Protein AF-A0A956LZ53-F1 (afdb_monomer_lite)

Secondary structure (DSSP, 8-state):
--------------------------------------------------------PPPTTS--EEEETTEE----BPPPEEEEEEEEETTEEEEEEEEEEEBSS--SSS--EEEEEE-GGG--TTEEEEESSS-TTTEEEEEE-SS--BGGGTEEEEEE--TT-EEEEEEEEE--STT-EEEEEEEEEEEEEEEEETTT--EEE-SS--EEEEEEEEEEEEPPP--

Organism: Eiseniibacteriota bacterium (NCBI:txid2212470)

Radius of gyration: 26.93 Å; chains: 1; bounding box: 75×79×62 Å

pLDDT: mean 77.26, std 22.44, range [32.53, 97.69]

Foldseek 3Di:
DDDDDDDDDDDDDDDDDDDDDDDDDPDDPPPPDDDPPPPPVPPPPPPPDDCPDQPDDFDPVDPKWKDKPNHTDPFAWDAKEWDWDWDDDPNDIDIKIWIWTFTPDDDPDDRFTKIKIADLVLDAAFDKDKDQQPVCHGIKIKGFDPDDADVVQQWGKMWIRHHRKIFIWTWNHDDQPAQDKTWTWGAKIKTWIWIQRPPPRDTHHDPDTMIMMIHRRTTIYTHHHDD

Sequence (227 aa):
MFPSPRIQPTSGVLRSLRPLRSSRAFRSFRAVAGGRIRWQIVGSVLALLSTLSCSKAPDPDQPYYMEMNGRHLEVPLKPGAAFVDRYEDDYAVYRHFGIRFPAGRGMATLEPGIEIRFDPDSIASGDVIDFDGRFGDIVRVSYTPASGHVMSEARILSFTVQEGDTGTVIFDEFDPSPGGHVSGSLVDAVLYGHFEDVDDGEWVDTDEPMRLVLRNFDFDCVMPQYD

Structure (mmCIF, N/CA/C/O backbone):
data_AF-A0A956LZ53-F1
#
_entry.id   AF-A0A956LZ53-F1
#
loop_
_atom_site.group_PDB
_atom_site.id
_atom_site.type_symbol
_atom_site.label_atom_id
_atom_site.label_alt_id
_atom_site.label_comp_id
_atom_site.label_asym_id
_atom_site.label_entity_id
_atom_site.label_seq_id
_atom_site.pdbx_PDB_ins_code
_atom_site.Cartn_x
_atom_site.Cartn_y
_atom_site.Cartn_z
_atom_site.occupancy
_atom_site.B_iso_or_equiv
_atom_site.auth_seq_id
_atom_site.auth_comp_id
_atom_site.auth_asym_id
_atom_site.auth_atom_id
_atom_site.pdbx_PDB_model_num
ATOM 1 N N . MET A 1 1 ? 43.542 -53.765 43.167 1.00 47.97 1 MET A N 1
ATOM 2 C CA . MET A 1 1 ? 45.011 -53.826 43.025 1.00 47.97 1 MET A CA 1
ATOM 3 C C . MET A 1 1 ? 45.393 -52.726 42.046 1.00 47.97 1 MET A C 1
ATOM 5 O O . MET A 1 1 ? 45.098 -52.850 40.868 1.00 47.97 1 MET A O 1
ATOM 9 N N . PHE A 1 2 ? 45.873 -51.594 42.558 1.00 41.09 2 PHE A N 1
ATOM 10 C CA . PHE A 1 2 ? 46.337 -50.456 41.760 1.00 41.09 2 PHE A CA 1
ATOM 11 C C . PHE A 1 2 ? 47.828 -50.620 41.466 1.00 41.09 2 PHE A C 1
ATOM 13 O O . PHE A 1 2 ? 48.556 -51.109 42.333 1.00 41.09 2 PHE A O 1
ATOM 20 N N . PRO A 1 3 ? 48.294 -50.076 40.336 1.00 59.91 3 PRO A N 1
ATOM 21 C CA . PRO A 1 3 ? 49.517 -49.298 40.402 1.00 59.91 3 PRO A CA 1
ATOM 22 C C . PRO A 1 3 ? 49.313 -47.903 39.800 1.00 59.91 3 PRO A C 1
ATOM 24 O O . PRO A 1 3 ? 49.013 -47.742 38.622 1.00 59.91 3 PRO A O 1
ATOM 27 N N . SER A 1 4 ? 49.538 -46.889 40.633 1.00 44.03 4 SER A N 1
ATOM 28 C CA . SER A 1 4 ? 50.171 -45.631 40.208 1.00 44.03 4 SER A CA 1
ATOM 29 C C . SER A 1 4 ? 51.686 -45.888 40.120 1.00 44.03 4 SER A C 1
ATOM 31 O O . SER A 1 4 ? 52.167 -46.711 40.908 1.00 44.03 4 SER A O 1
ATOM 33 N N . PRO A 1 5 ? 52.474 -45.206 39.254 1.00 54.47 5 PRO A N 1
ATOM 34 C CA . PRO A 1 5 ? 53.029 -43.908 39.681 1.00 54.47 5 PRO A CA 1
ATOM 35 C C . PRO A 1 5 ? 53.454 -42.879 38.589 1.00 54.47 5 PRO A C 1
ATOM 37 O O . PRO A 1 5 ? 53.827 -43.225 37.478 1.00 54.47 5 PRO A O 1
ATOM 40 N N . ARG A 1 6 ? 53.484 -41.608 39.047 1.00 44.56 6 ARG A N 1
ATOM 41 C CA . ARG A 1 6 ? 54.472 -40.498 38.866 1.00 44.56 6 ARG A CA 1
ATOM 42 C C . ARG A 1 6 ? 54.885 -40.054 37.447 1.00 44.56 6 ARG A C 1
ATOM 44 O O . ARG A 1 6 ? 55.595 -40.774 36.767 1.00 44.56 6 ARG A O 1
ATOM 51 N N . ILE A 1 7 ? 54.402 -38.905 36.938 1.00 49.34 7 ILE A N 1
ATOM 52 C CA . ILE A 1 7 ? 54.822 -37.476 37.123 1.00 49.34 7 ILE A CA 1
ATOM 53 C C . ILE A 1 7 ? 56.298 -37.198 36.740 1.00 49.34 7 ILE A C 1
ATOM 55 O O . ILE A 1 7 ? 57.162 -37.734 37.426 1.00 49.34 7 ILE A O 1
ATOM 59 N N . GLN A 1 8 ? 56.563 -36.289 35.766 1.00 45.97 8 GLN A N 1
ATOM 60 C CA . GLN A 1 8 ? 57.312 -34.992 35.886 1.00 45.97 8 GLN A CA 1
ATOM 61 C C . GLN A 1 8 ? 57.810 -34.390 34.526 1.00 45.97 8 GLN A C 1
ATOM 63 O O . GLN A 1 8 ? 57.628 -35.050 33.509 1.00 45.97 8 GLN A O 1
ATOM 68 N N . PRO A 1 9 ? 58.258 -33.105 34.433 1.00 52.44 9 PRO A N 1
ATOM 69 C CA . PRO A 1 9 ? 57.492 -32.015 33.795 1.00 52.44 9 PRO A CA 1
ATOM 70 C C . PRO A 1 9 ? 58.286 -31.253 32.698 1.00 52.44 9 PRO A C 1
ATOM 72 O O . PRO A 1 9 ? 59.475 -31.472 32.524 1.00 52.44 9 PRO A O 1
ATOM 75 N N . THR A 1 10 ? 57.672 -30.290 32.003 1.00 46.91 10 THR A N 1
ATOM 76 C CA . THR A 1 10 ? 58.373 -29.144 31.363 1.00 46.91 10 THR A CA 1
ATOM 77 C C . THR A 1 10 ? 57.370 -27.985 31.219 1.00 46.91 10 THR A C 1
ATOM 79 O O . THR A 1 10 ? 56.305 -28.151 30.638 1.00 46.91 10 THR A O 1
ATOM 82 N N . SER A 1 11 ? 57.492 -26.903 32.005 1.00 45.75 11 SER A N 1
ATOM 83 C CA . SER A 1 11 ? 58.090 -25.602 31.617 1.00 45.75 11 SER A CA 1
ATOM 84 C C . SER A 1 11 ? 57.625 -25.133 30.226 1.00 45.75 11 SER A C 1
ATOM 86 O O . SER A 1 11 ? 57.998 -25.744 29.238 1.00 45.75 11 SER A O 1
ATOM 88 N N . GLY A 1 12 ? 56.819 -24.090 30.018 1.00 41.22 12 GLY A N 1
ATOM 89 C CA . GLY A 1 12 ? 56.649 -22.839 30.751 1.00 41.22 12 GLY A CA 1
ATOM 90 C C . GLY A 1 12 ? 57.163 -21.692 29.878 1.00 41.22 12 GLY A C 1
ATOM 91 O O . GLY A 1 12 ? 58.369 -21.567 29.747 1.00 41.22 12 GLY A O 1
ATOM 92 N N . VAL A 1 13 ? 56.281 -20.851 29.319 1.00 48.91 13 VAL A N 1
ATOM 93 C CA . VAL A 1 13 ? 56.611 -19.468 28.916 1.00 48.91 13 VAL A CA 1
ATOM 94 C C . VAL A 1 13 ? 55.377 -18.576 29.090 1.00 48.91 13 VAL A C 1
ATOM 96 O O . VAL A 1 13 ? 54.395 -18.673 28.362 1.00 48.91 13 VAL A O 1
ATOM 99 N N . LEU A 1 14 ? 55.482 -17.683 30.072 1.00 46.66 14 LEU A N 1
ATOM 100 C CA . LEU A 1 14 ? 54.677 -16.483 30.281 1.00 46.66 14 LEU A CA 1
ATOM 101 C C . LEU A 1 14 ? 55.056 -15.400 29.258 1.00 46.66 14 LEU A C 1
ATOM 103 O O . LEU A 1 14 ? 56.229 -15.047 29.159 1.00 46.66 14 LEU A O 1
ATOM 107 N N . ARG A 1 15 ? 54.067 -14.780 28.606 1.00 46.19 15 ARG A N 1
ATOM 108 C CA . ARG A 1 15 ? 54.118 -13.379 28.135 1.00 46.19 15 ARG A CA 1
ATOM 109 C C . ARG A 1 15 ? 52.708 -12.798 28.285 1.00 46.19 15 ARG A C 1
ATOM 111 O O . ARG A 1 15 ? 51.776 -13.278 27.664 1.00 46.19 15 ARG A O 1
ATOM 118 N N . SER A 1 16 ? 52.473 -11.963 29.296 1.00 46.53 16 SER A N 1
ATOM 119 C CA . SER A 1 16 ? 52.737 -10.512 29.327 1.00 46.53 16 SER A CA 1
ATOM 120 C C . SER A 1 16 ? 51.494 -9.715 28.925 1.00 46.53 16 SER A C 1
ATOM 122 O O . SER A 1 16 ? 51.305 -9.361 27.765 1.00 46.53 16 SER A O 1
ATOM 124 N N . LEU A 1 17 ? 50.695 -9.386 29.940 1.00 44.44 17 LEU A N 1
ATOM 125 C CA . LEU A 1 17 ? 49.680 -8.337 29.929 1.00 44.44 17 LEU A CA 1
ATOM 126 C C . LEU A 1 17 ? 50.314 -6.965 29.658 1.00 44.44 17 LEU A C 1
ATOM 128 O O . LEU A 1 17 ? 51.302 -6.607 30.302 1.00 44.44 17 LEU A O 1
ATOM 132 N N . ARG A 1 18 ? 49.667 -6.145 28.824 1.00 40.50 18 ARG A N 1
ATOM 133 C CA . ARG A 1 18 ? 49.612 -4.690 29.030 1.00 40.50 18 ARG A CA 1
ATOM 134 C C . ARG A 1 18 ? 48.226 -4.150 28.664 1.00 40.50 18 ARG A C 1
ATOM 136 O O . ARG A 1 18 ? 47.757 -4.426 27.564 1.00 40.50 18 ARG A O 1
ATOM 143 N N . PRO A 1 19 ? 47.599 -3.359 29.551 1.00 51.19 19 PRO A N 1
ATOM 144 C CA . PRO A 1 19 ? 46.400 -2.598 29.248 1.00 51.19 19 PRO A CA 1
ATOM 145 C C . PRO A 1 19 ? 46.784 -1.220 28.690 1.00 51.19 19 PRO A C 1
ATOM 147 O O . PRO A 1 19 ? 47.735 -0.595 29.163 1.00 51.19 19 PRO A O 1
ATOM 150 N N . LEU A 1 20 ? 46.009 -0.709 27.736 1.00 47.22 20 LEU A N 1
ATOM 151 C CA . LEU A 1 20 ? 46.043 0.701 27.353 1.00 47.22 20 LEU A CA 1
ATOM 152 C C . LEU A 1 20 ? 44.735 1.369 27.780 1.00 47.22 20 LEU A C 1
ATOM 154 O O . LEU A 1 20 ? 43.687 1.226 27.160 1.00 47.22 20 LEU A O 1
ATOM 158 N N . ARG A 1 21 ? 44.845 2.108 28.887 1.00 37.84 21 ARG A N 1
ATOM 159 C CA . ARG A 1 21 ? 44.020 3.278 29.201 1.00 37.84 21 ARG A CA 1
ATOM 160 C C . ARG A 1 21 ? 44.138 4.283 28.048 1.00 37.84 21 ARG A C 1
ATOM 162 O O . ARG A 1 21 ? 45.256 4.569 27.640 1.00 37.84 21 ARG A O 1
ATOM 169 N N . SER A 1 22 ? 43.039 4.920 27.649 1.00 36.56 22 SER A N 1
ATOM 170 C CA . SER A 1 22 ? 42.723 6.299 28.070 1.00 36.56 22 SER A CA 1
ATOM 171 C C . SER A 1 22 ? 41.669 6.940 27.153 1.00 36.56 22 SER A C 1
ATOM 173 O O . SER A 1 22 ? 41.933 7.221 25.990 1.00 36.56 22 SER A O 1
ATOM 175 N N . SER A 1 23 ? 40.496 7.203 27.731 1.00 36.81 23 SER A N 1
ATOM 176 C CA . SER A 1 23 ? 39.804 8.504 27.756 1.00 36.81 23 SER A CA 1
ATOM 177 C C . SER A 1 23 ? 40.017 9.496 26.601 1.00 36.81 23 SER A C 1
ATOM 179 O O . SER A 1 23 ? 41.107 10.055 26.474 1.00 36.81 23 SER A O 1
ATOM 181 N N . ARG A 1 24 ? 38.910 9.819 25.912 1.00 40.00 24 ARG A N 1
ATOM 182 C CA . ARG A 1 24 ? 38.467 11.110 25.314 1.00 40.00 24 ARG A CA 1
ATOM 183 C C . ARG A 1 24 ? 37.452 10.750 24.213 1.00 40.00 24 ARG A C 1
ATOM 185 O O . ARG A 1 24 ? 37.713 9.840 23.451 1.00 40.00 24 ARG A O 1
ATOM 192 N N . ALA A 1 25 ? 36.303 11.376 24.025 1.00 41.44 25 ALA A N 1
ATOM 193 C CA . ALA A 1 25 ? 35.637 12.471 24.696 1.00 41.44 25 ALA A CA 1
ATOM 194 C C . ALA A 1 25 ? 34.143 12.309 24.376 1.00 41.44 25 ALA A C 1
ATOM 196 O O . ALA A 1 25 ? 33.783 12.078 23.223 1.00 41.44 25 ALA A O 1
ATOM 197 N N . PHE A 1 26 ? 33.295 12.444 25.393 1.00 39.12 26 PHE A N 1
ATOM 198 C CA . PHE A 1 26 ? 31.874 12.723 25.225 1.00 39.12 26 PHE A CA 1
ATOM 199 C C . PHE A 1 26 ? 31.770 14.025 24.419 1.00 39.12 26 PHE A C 1
ATOM 201 O O . PHE A 1 26 ? 32.079 15.102 24.935 1.00 39.12 26 PHE A O 1
ATOM 208 N N . ARG A 1 27 ? 31.416 13.935 23.135 1.00 38.53 27 ARG A N 1
ATOM 209 C CA . ARG A 1 27 ? 30.914 15.093 22.403 1.00 38.53 27 ARG A CA 1
ATOM 210 C C . ARG A 1 27 ? 29.421 15.150 22.660 1.00 38.53 27 ARG A C 1
ATOM 212 O O . ARG A 1 27 ? 28.671 14.265 22.269 1.00 38.53 27 ARG A O 1
ATOM 219 N N . SER A 1 28 ? 29.048 16.195 23.377 1.00 34.78 28 SER A N 1
ATOM 220 C CA . SER A 1 28 ? 27.703 16.724 23.467 1.00 34.78 28 SER A CA 1
ATOM 221 C C . SER A 1 28 ? 27.047 16.755 22.086 1.00 34.78 28 SER A C 1
ATOM 223 O O . SER A 1 28 ? 27.484 17.489 21.198 1.00 34.78 28 SER A O 1
ATOM 225 N N . PHE A 1 29 ? 25.968 15.993 21.919 1.00 36.75 29 PHE A N 1
ATOM 226 C CA . PHE A 1 29 ? 24.964 16.331 20.923 1.00 36.75 29 PHE A CA 1
ATOM 227 C C . PHE A 1 29 ? 24.374 17.673 21.348 1.00 36.75 29 PHE A C 1
ATOM 229 O O . PHE A 1 29 ? 23.671 17.786 22.351 1.00 36.75 29 PHE A O 1
ATOM 236 N N . ARG A 1 30 ? 24.748 18.730 20.625 1.00 35.41 30 ARG A N 1
ATOM 237 C CA . ARG A 1 30 ? 23.970 19.960 20.627 1.00 35.41 30 ARG A CA 1
ATOM 238 C C . ARG A 1 30 ? 22.635 19.609 19.985 1.00 35.41 30 ARG A C 1
ATOM 240 O O . ARG A 1 30 ? 22.607 19.283 18.804 1.00 35.41 30 ARG A O 1
ATOM 247 N N . ALA A 1 31 ? 21.567 19.703 20.769 1.00 37.25 31 ALA A N 1
ATOM 248 C CA . ALA A 1 31 ? 20.231 19.921 20.247 1.00 37.25 31 ALA A CA 1
ATOM 249 C C . ALA A 1 31 ? 20.305 21.137 19.313 1.00 37.25 31 ALA A C 1
ATOM 251 O O . ALA A 1 31 ? 20.551 22.263 19.758 1.00 37.25 31 ALA A O 1
ATOM 252 N N . VAL A 1 32 ? 20.206 20.891 18.007 1.00 42.50 32 VAL A N 1
ATOM 253 C CA . VAL A 1 32 ? 19.985 21.958 17.039 1.00 42.50 32 VAL A CA 1
ATOM 254 C C . VAL A 1 32 ? 18.528 22.346 17.207 1.00 42.50 32 VAL A C 1
ATOM 256 O O . VAL A 1 32 ? 17.614 21.577 16.934 1.00 42.50 32 VAL A O 1
ATOM 259 N N . ALA A 1 33 ? 18.350 23.531 17.772 1.00 39.22 33 ALA A N 1
ATOM 260 C CA . ALA A 1 33 ? 17.071 24.169 17.954 1.00 39.22 33 ALA A CA 1
ATOM 261 C C . ALA A 1 33 ? 16.337 24.317 16.613 1.00 39.22 33 ALA A C 1
ATOM 263 O O . ALA A 1 33 ? 16.891 24.862 15.661 1.00 39.22 33 ALA A O 1
ATOM 264 N N . GLY A 1 34 ? 15.070 23.901 16.601 1.00 38.97 34 GLY A N 1
ATOM 265 C CA . GLY A 1 34 ? 13.982 24.607 15.927 1.00 38.97 34 GLY A CA 1
ATOM 266 C C . GLY A 1 34 ? 14.196 24.945 14.455 1.00 38.97 34 GLY A C 1
ATOM 267 O O . GLY A 1 34 ? 14.088 26.111 14.075 1.00 38.97 34 GLY A O 1
ATOM 268 N N . GLY A 1 35 ? 14.428 23.937 13.619 1.00 32.53 35 GLY A N 1
ATOM 269 C CA . GLY A 1 35 ? 14.078 24.045 12.208 1.00 32.53 35 GLY A CA 1
ATOM 270 C C . GLY A 1 35 ? 12.564 23.925 12.090 1.00 32.53 35 GLY A C 1
ATOM 271 O O . GLY A 1 35 ? 12.032 22.828 12.194 1.00 32.53 35 GLY A O 1
ATOM 272 N N . ARG A 1 36 ? 11.850 25.044 11.921 1.00 36.41 36 ARG A N 1
ATOM 273 C CA . ARG A 1 36 ? 10.458 25.006 11.454 1.00 36.41 36 ARG A CA 1
ATOM 274 C C . ARG A 1 36 ? 10.479 24.372 10.067 1.00 36.41 36 ARG A C 1
ATOM 276 O O . ARG A 1 36 ? 10.818 25.062 9.104 1.00 36.41 36 ARG A O 1
ATOM 283 N N . ILE A 1 37 ? 10.161 23.083 9.986 1.00 42.00 37 ILE A N 1
ATOM 284 C CA . ILE A 1 37 ? 9.916 22.385 8.728 1.00 42.00 37 ILE A CA 1
ATOM 285 C C . ILE A 1 37 ? 8.711 23.086 8.107 1.00 42.00 37 ILE A C 1
ATOM 287 O O . ILE A 1 37 ? 7.568 22.947 8.535 1.00 42.00 37 ILE A O 1
ATOM 291 N N . ARG A 1 38 ? 8.991 23.975 7.154 1.00 34.22 38 ARG A N 1
ATOM 292 C CA . ARG A 1 38 ? 7.968 24.508 6.269 1.00 34.22 38 ARG A CA 1
ATOM 293 C C . ARG A 1 38 ? 7.613 23.359 5.343 1.00 34.22 38 ARG A C 1
ATOM 295 O O . ARG A 1 38 ? 8.323 23.143 4.369 1.00 34.22 38 ARG A O 1
ATOM 302 N N . TRP A 1 39 ? 6.523 22.665 5.647 1.00 38.25 39 TRP A N 1
ATOM 303 C CA . TRP A 1 39 ? 5.804 21.856 4.674 1.00 38.25 39 TRP A CA 1
ATOM 304 C C . TRP A 1 39 ? 5.410 22.779 3.519 1.00 38.25 39 TRP A C 1
ATOM 306 O O . TRP A 1 39 ? 4.399 23.484 3.558 1.00 38.25 39 TRP A O 1
ATOM 316 N N . GLN A 1 40 ? 6.272 22.876 2.508 1.00 34.19 40 GLN A N 1
ATOM 317 C CA . GLN A 1 40 ? 5.805 23.289 1.203 1.00 34.19 40 GLN A CA 1
ATOM 318 C C . GLN A 1 40 ? 4.865 22.179 0.771 1.00 34.19 40 GLN A C 1
ATOM 320 O O . GLN A 1 40 ? 5.263 21.024 0.680 1.00 34.19 40 GLN A O 1
ATOM 325 N N . ILE A 1 41 ? 3.601 22.542 0.580 1.00 40.12 41 ILE A N 1
ATOM 326 C CA . ILE A 1 41 ? 2.637 21.736 -0.151 1.00 40.12 41 ILE A CA 1
ATOM 327 C C . ILE A 1 41 ? 3.306 21.460 -1.498 1.00 40.12 41 ILE A C 1
ATOM 329 O O . ILE A 1 41 ? 3.329 22.328 -2.373 1.00 40.12 41 ILE A O 1
ATOM 333 N N . VAL A 1 42 ? 3.946 20.296 -1.619 1.00 40.41 42 VAL A N 1
ATOM 334 C CA . VAL A 1 42 ? 4.416 19.768 -2.891 1.00 40.41 42 VAL A CA 1
ATOM 335 C C . VAL A 1 42 ? 3.130 19.548 -3.657 1.00 40.41 42 VAL A C 1
ATOM 337 O O . VAL A 1 42 ? 2.376 18.620 -3.380 1.00 40.41 42 VAL A O 1
ATOM 340 N N . GLY A 1 43 ? 2.804 20.507 -4.521 1.00 35.50 43 GLY A N 1
ATOM 341 C CA . GLY A 1 43 ? 1.682 20.388 -5.425 1.00 35.50 43 GLY A CA 1
ATOM 342 C C . GLY A 1 43 ? 1.941 19.155 -6.265 1.00 35.50 43 GLY A C 1
ATOM 343 O O . GLY A 1 43 ? 2.750 19.207 -7.188 1.00 35.50 43 GLY A O 1
ATOM 344 N N . SER A 1 44 ? 1.300 18.045 -5.905 1.00 41.72 44 SER A N 1
ATOM 345 C CA . SER A 1 44 ? 1.274 16.846 -6.716 1.00 41.72 44 SER A CA 1
ATOM 346 C C . SER A 1 44 ? 0.774 17.281 -8.085 1.00 41.72 44 SER A C 1
ATOM 348 O O . SER A 1 44 ? -0.377 17.699 -8.241 1.00 41.72 44 SER A O 1
ATOM 350 N N . VAL A 1 45 ? 1.663 17.251 -9.076 1.00 37.00 45 VAL A N 1
ATOM 351 C CA . VAL A 1 45 ? 1.262 17.335 -10.472 1.00 37.00 45 VAL A CA 1
ATOM 352 C C . VAL A 1 45 ? 0.513 16.037 -10.734 1.00 37.00 45 VAL A C 1
ATOM 354 O O . VAL A 1 45 ? 1.095 15.016 -11.081 1.00 37.00 45 VAL A O 1
ATOM 357 N N . LEU A 1 46 ? -0.793 16.072 -10.469 1.00 40.69 46 LEU A N 1
ATOM 358 C CA . LEU A 1 46 ? -1.759 15.072 -10.890 1.00 40.69 46 LEU A CA 1
ATOM 359 C C . LEU A 1 46 ? -1.723 15.051 -12.417 1.00 40.69 46 LEU A C 1
ATOM 361 O O . LEU A 1 46 ? -2.419 15.817 -13.087 1.00 40.69 46 LEU A O 1
ATOM 365 N N . ALA A 1 47 ? -0.859 14.200 -12.965 1.00 45.16 47 ALA A N 1
ATOM 366 C CA . ALA A 1 47 ? -0.904 13.818 -14.359 1.00 45.16 47 ALA A CA 1
ATOM 367 C C . ALA A 1 47 ? -2.259 13.137 -14.596 1.00 45.16 47 ALA A C 1
ATOM 369 O O . ALA A 1 47 ? -2.507 11.998 -14.202 1.00 45.16 47 ALA A O 1
ATOM 370 N N . LEU A 1 48 ? -3.183 13.906 -15.169 1.00 39.94 48 LEU A N 1
ATOM 371 C CA . LEU A 1 48 ? -4.500 13.457 -15.585 1.00 39.94 48 LEU A CA 1
ATOM 372 C C . LEU A 1 48 ? -4.366 12.358 -16.650 1.00 39.94 48 LEU A C 1
ATOM 374 O O . LEU A 1 48 ? -3.910 12.615 -17.758 1.00 39.94 48 LEU A O 1
ATOM 378 N N . LEU A 1 49 ? -4.869 11.175 -16.296 1.00 45.34 49 LEU A N 1
ATOM 379 C CA . LEU A 1 49 ? -5.353 10.102 -17.167 1.00 45.34 49 LEU A CA 1
ATOM 380 C C . LEU A 1 49 ? -4.410 9.578 -18.263 1.00 45.34 49 LEU A C 1
ATOM 382 O O . LEU A 1 49 ? -4.488 9.959 -19.429 1.00 45.34 49 LEU A O 1
ATOM 386 N N . SER A 1 50 ? -3.786 8.453 -17.939 1.00 40.25 50 SER A N 1
ATOM 387 C CA . SER A 1 50 ? -3.910 7.263 -18.780 1.00 40.25 50 SER A CA 1
ATOM 388 C C . SER A 1 50 ? -4.339 6.104 -17.892 1.00 40.25 50 SER A C 1
ATOM 390 O O . SER A 1 50 ? -3.537 5.524 -17.168 1.00 40.25 50 SER A O 1
ATOM 392 N N . THR A 1 51 ? -5.638 5.804 -17.924 1.00 44.41 51 THR A N 1
ATOM 393 C CA . THR A 1 51 ? -6.253 4.594 -17.369 1.00 44.41 51 THR A CA 1
ATOM 394 C C . THR A 1 51 ? -5.754 3.376 -18.148 1.00 44.41 51 THR A C 1
ATOM 396 O O . THR A 1 51 ? -6.493 2.782 -18.933 1.00 44.41 51 THR A O 1
ATOM 399 N N . LEU A 1 52 ? -4.479 3.031 -17.987 1.00 48.16 52 LEU A N 1
ATOM 400 C CA . LEU A 1 52 ? -3.979 1.713 -18.342 1.00 48.16 52 LEU A CA 1
ATOM 401 C C . LEU A 1 52 ? -4.4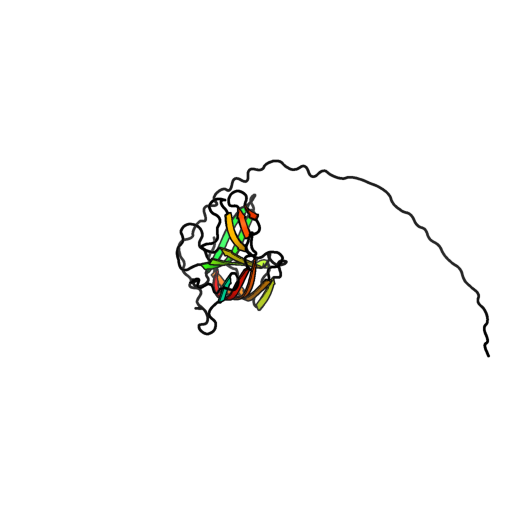45 0.784 -17.225 1.00 48.16 52 LEU A C 1
ATOM 403 O O . LEU A 1 52 ? -3.826 0.666 -16.173 1.00 48.16 52 LEU A O 1
ATOM 407 N N . SER A 1 53 ? -5.656 0.268 -17.446 1.00 45.28 53 SER A N 1
ATOM 408 C CA . SER A 1 53 ? -6.342 -0.708 -16.613 1.00 45.28 53 SER A CA 1
ATOM 409 C C . SER A 1 53 ? -5.387 -1.811 -16.186 1.00 45.28 53 SER A C 1
ATOM 411 O O . SER A 1 53 ? -4.873 -2.541 -17.028 1.00 45.28 53 SER A O 1
ATOM 413 N N . CYS A 1 54 ? -5.236 -1.957 -14.875 1.00 50.97 54 CYS A N 1
ATOM 414 C CA . CYS A 1 54 ? -4.769 -3.185 -14.255 1.00 50.97 54 CYS A CA 1
ATOM 415 C C . CYS A 1 54 ? -5.750 -4.288 -14.713 1.00 50.97 54 CYS A C 1
ATOM 417 O O . CYS A 1 54 ? -6.967 -4.154 -14.530 1.00 50.97 54 CYS A O 1
ATOM 419 N N . SER A 1 55 ? -5.260 -5.251 -15.498 1.00 54.78 55 SER A N 1
ATOM 420 C CA . SER A 1 55 ? -6.105 -6.055 -16.403 1.00 54.78 55 SER A CA 1
ATOM 421 C C . SER A 1 55 ? -6.819 -7.208 -15.698 1.00 54.78 55 SER A C 1
ATOM 423 O O . SER A 1 55 ? -7.814 -7.748 -16.193 1.00 54.78 55 SER A O 1
ATOM 425 N N . LYS A 1 56 ? -6.355 -7.537 -14.494 1.00 45.25 56 LYS A N 1
ATOM 426 C CA . LYS A 1 56 ? -6.904 -8.600 -13.672 1.00 45.25 56 LYS A CA 1
ATOM 427 C C . LYS A 1 56 ? -7.975 -8.036 -12.740 1.00 45.25 56 LYS A C 1
ATOM 429 O O . LYS A 1 56 ? -7.696 -7.322 -11.779 1.00 45.25 56 LYS A O 1
ATOM 434 N N . ALA A 1 57 ? -9.234 -8.348 -13.044 1.00 46.81 57 ALA A N 1
ATOM 435 C CA . ALA A 1 57 ? -10.279 -8.300 -12.030 1.00 46.81 57 ALA A CA 1
ATOM 436 C C . ALA A 1 57 ? -9.895 -9.283 -10.903 1.00 46.81 57 ALA A C 1
ATOM 438 O O . ALA A 1 57 ? -9.343 -10.339 -11.225 1.00 46.81 57 ALA A O 1
ATOM 439 N N . PRO A 1 58 ? -10.155 -8.959 -9.622 1.00 48.88 58 PRO A N 1
ATOM 440 C CA . PRO A 1 58 ? -9.882 -9.878 -8.519 1.00 48.88 58 PRO A CA 1
ATOM 441 C C . PRO A 1 58 ? -10.509 -11.245 -8.810 1.00 48.88 58 PRO A C 1
ATOM 443 O O . PRO A 1 58 ? -11.633 -11.302 -9.322 1.00 48.88 58 PRO A O 1
ATOM 446 N N . ASP A 1 59 ? -9.769 -12.319 -8.526 1.00 50.16 59 ASP A N 1
ATOM 447 C CA . ASP A 1 59 ? -10.242 -13.692 -8.697 1.00 50.16 59 ASP A CA 1
ATOM 448 C C . ASP A 1 59 ? -11.613 -13.848 -8.002 1.00 50.16 59 ASP A C 1
ATOM 450 O O . ASP A 1 59 ? -11.710 -13.655 -6.785 1.00 50.16 59 ASP A O 1
ATOM 454 N N . PRO A 1 60 ? -12.701 -14.152 -8.739 1.00 49.81 60 PRO A N 1
ATOM 455 C CA . PRO A 1 60 ? -14.026 -14.297 -8.143 1.00 49.81 60 PRO A CA 1
ATOM 456 C C . PRO A 1 60 ? -14.100 -15.451 -7.133 1.00 49.81 60 PRO A C 1
ATOM 458 O O . PRO A 1 60 ? -14.993 -15.440 -6.283 1.00 49.81 60 PRO A O 1
ATOM 461 N N . ASP A 1 61 ? -13.177 -16.416 -7.203 1.00 53.91 61 ASP A N 1
ATOM 462 C CA . ASP A 1 61 ? -13.113 -17.561 -6.295 1.00 53.91 61 ASP A CA 1
ATOM 463 C C . ASP A 1 61 ? -12.303 -17.261 -5.017 1.00 53.91 61 ASP A C 1
ATOM 465 O O . ASP A 1 61 ? -12.386 -18.012 -4.040 1.00 53.91 61 ASP A O 1
ATOM 469 N N . GLN A 1 62 ? -11.575 -16.138 -4.977 1.00 63.41 62 GLN A N 1
ATOM 470 C CA . GLN A 1 62 ? -10.875 -15.632 -3.793 1.00 63.41 62 GLN A CA 1
ATOM 471 C C . GLN A 1 62 ? -11.066 -14.115 -3.663 1.00 63.41 62 GLN A C 1
ATOM 473 O O . GLN A 1 62 ? -10.134 -13.351 -3.919 1.00 63.41 62 GLN A O 1
ATOM 478 N N . PRO A 1 63 ? -12.258 -13.645 -3.244 1.00 77.19 63 PRO A N 1
ATOM 479 C CA . PRO A 1 63 ? -12.437 -12.228 -2.973 1.00 77.19 63 PRO A CA 1
ATOM 480 C C . PRO A 1 63 ? -11.397 -11.776 -1.945 1.00 77.19 63 PRO A C 1
ATOM 482 O O . PRO A 1 63 ? -11.143 -12.472 -0.954 1.00 77.19 63 PRO A O 1
ATOM 485 N N . TYR A 1 64 ? -10.808 -10.604 -2.182 1.00 89.44 64 TYR A N 1
ATOM 486 C CA . TYR A 1 64 ? -9.933 -9.969 -1.207 1.00 89.44 64 TYR A CA 1
ATOM 487 C C . TYR A 1 64 ? -10.641 -9.895 0.153 1.00 89.44 64 TYR A C 1
ATOM 489 O O . TYR A 1 64 ? -11.858 -9.694 0.243 1.00 89.44 64 TYR A O 1
ATOM 497 N N . TYR A 1 65 ? -9.885 -10.065 1.232 1.00 92.75 65 TYR A N 1
ATOM 498 C CA . TYR A 1 65 ? -10.429 -10.092 2.584 1.00 92.75 65 TYR A CA 1
ATOM 499 C C . TYR A 1 65 ? -9.840 -8.968 3.420 1.00 92.75 65 TYR A C 1
ATOM 501 O O . TYR A 1 65 ? -8.624 -8.798 3.494 1.00 92.75 65 TYR A O 1
ATOM 509 N N . MET A 1 66 ? -10.727 -8.236 4.090 1.00 95.44 66 MET A N 1
ATOM 510 C CA . MET A 1 66 ? -10.367 -7.229 5.077 1.00 95.44 66 MET A CA 1
ATOM 511 C C . MET A 1 66 ? -11.101 -7.500 6.386 1.00 95.44 66 MET A C 1
ATOM 513 O O . MET A 1 66 ? -12.306 -7.767 6.403 1.00 95.44 66 MET A O 1
ATOM 517 N N . GLU A 1 67 ? -10.387 -7.392 7.497 1.00 95.81 67 GLU A N 1
ATOM 518 C CA . GLU A 1 67 ? -10.945 -7.477 8.844 1.00 95.81 67 GLU A CA 1
ATOM 519 C C . GLU A 1 67 ? -10.285 -6.436 9.734 1.00 95.81 67 GLU A C 1
ATOM 521 O O . GLU A 1 67 ? -9.068 -6.303 9.730 1.00 95.81 67 GLU A O 1
ATOM 526 N N . MET A 1 68 ? -11.076 -5.734 10.539 1.00 95.31 68 MET A N 1
ATOM 527 C CA . MET A 1 68 ? -10.575 -4.825 11.560 1.00 95.31 68 MET A CA 1
ATOM 528 C C . MET A 1 68 ? -11.174 -5.189 12.912 1.00 95.31 68 MET A C 1
ATOM 530 O O . MET A 1 68 ? -12.395 -5.282 13.056 1.00 95.31 68 MET A O 1
ATOM 534 N N . ASN A 1 69 ? -10.315 -5.428 13.903 1.00 95.38 69 ASN A N 1
ATOM 535 C CA . ASN A 1 69 ? -10.690 -5.841 15.260 1.00 95.38 69 ASN A CA 1
ATOM 536 C C . ASN A 1 69 ? -11.658 -7.039 15.288 1.00 95.38 69 ASN A C 1
ATOM 538 O O . ASN A 1 69 ? -12.654 -7.035 16.015 1.00 95.38 69 ASN A O 1
ATOM 542 N N . GLY A 1 70 ? -11.405 -8.056 14.457 1.00 94.56 70 GLY A N 1
ATOM 543 C CA . GLY A 1 70 ? -12.250 -9.252 14.374 1.00 94.56 70 GLY A CA 1
ATOM 544 C C . GLY A 1 70 ? -13.566 -9.056 13.615 1.00 94.56 70 GLY A C 1
ATOM 545 O O . GLY A 1 70 ? -14.399 -9.961 13.602 1.00 94.56 70 GLY A O 1
ATOM 546 N N . ARG A 1 71 ? -13.792 -7.886 13.004 1.00 94.56 71 ARG A N 1
ATOM 547 C CA . ARG A 1 71 ? -14.984 -7.599 12.199 1.00 94.56 71 ARG A CA 1
ATOM 548 C C . ARG A 1 71 ? -14.615 -7.489 10.732 1.00 94.56 71 ARG A C 1
ATOM 550 O O . ARG A 1 71 ? -13.723 -6.724 10.378 1.00 94.56 71 ARG A O 1
ATOM 557 N N . HIS A 1 72 ? -15.337 -8.213 9.886 1.00 93.94 72 HIS A N 1
ATOM 558 C CA . HIS A 1 72 ? -15.180 -8.100 8.442 1.00 93.94 72 HIS A CA 1
ATOM 559 C C . HIS A 1 72 ? -15.474 -6.667 7.977 1.00 93.94 72 HIS A C 1
ATOM 561 O O . HIS A 1 72 ? -16.455 -6.055 8.411 1.00 93.94 72 HIS A O 1
ATOM 567 N N . LEU A 1 73 ? -14.609 -6.138 7.113 1.00 90.94 73 LEU A N 1
ATOM 568 C CA . LEU A 1 73 ? -14.736 -4.809 6.534 1.00 90.94 73 LEU A CA 1
ATOM 569 C C . LEU A 1 73 ? -15.156 -4.906 5.068 1.00 90.94 73 LEU A C 1
ATOM 571 O O . LEU A 1 73 ? -14.364 -5.265 4.201 1.00 90.94 73 LEU A O 1
ATOM 575 N N . GLU A 1 74 ? -16.388 -4.496 4.782 1.00 88.44 74 GLU A N 1
ATOM 576 C CA . GLU A 1 74 ? -16.887 -4.361 3.414 1.00 88.44 74 GLU A CA 1
ATOM 577 C C . GLU A 1 74 ? -16.491 -2.994 2.841 1.00 88.44 74 GLU A C 1
ATOM 579 O O . GLU A 1 74 ? -17.278 -2.043 2.810 1.00 88.44 74 GLU A O 1
ATOM 584 N N . VAL A 1 75 ? -15.238 -2.877 2.403 1.00 86.62 75 VAL A N 1
ATOM 585 C CA . VAL A 1 75 ? -14.760 -1.695 1.680 1.00 86.62 75 VAL A CA 1
ATOM 586 C C . VAL A 1 75 ? -14.723 -2.032 0.190 1.00 86.62 75 VAL A C 1
ATOM 588 O O . VAL A 1 75 ? -13.951 -2.904 -0.214 1.00 86.62 75 VAL A O 1
ATOM 591 N N . PRO A 1 76 ? -15.538 -1.376 -0.656 1.00 86.94 76 PRO A N 1
ATOM 592 C CA . PRO A 1 76 ? -15.437 -1.565 -2.094 1.00 86.94 76 PRO A CA 1
ATOM 593 C C . PRO A 1 76 ? -14.137 -0.912 -2.563 1.00 86.94 76 PRO A C 1
ATOM 595 O O . PRO A 1 76 ? -14.034 0.315 -2.555 1.00 86.94 76 PRO A O 1
ATOM 598 N N . LEU A 1 77 ? -13.147 -1.712 -2.942 1.00 88.75 77 LEU A N 1
ATOM 599 C CA . LEU A 1 77 ? -11.890 -1.228 -3.504 1.00 88.75 77 LEU A CA 1
ATOM 600 C C . LEU A 1 77 ? -11.963 -1.294 -5.031 1.00 88.75 77 LEU A C 1
ATOM 602 O O . LEU A 1 77 ? -12.580 -2.187 -5.611 1.00 88.75 77 LEU A O 1
ATOM 606 N N . LYS A 1 78 ? -11.376 -0.300 -5.691 1.00 89.88 78 LYS A N 1
ATOM 607 C CA . LYS A 1 78 ? -11.144 -0.322 -7.135 1.00 89.88 78 LYS A CA 1
ATOM 608 C C . LYS A 1 78 ? -9.967 -1.260 -7.442 1.00 89.88 78 LYS A C 1
ATOM 610 O O . LYS A 1 78 ? -9.177 -1.541 -6.538 1.00 89.88 78 LYS A O 1
ATOM 615 N N . PRO A 1 79 ? -9.820 -1.708 -8.703 1.00 89.12 79 PRO A N 1
ATOM 616 C CA . PRO A 1 79 ? -8.609 -2.396 -9.133 1.00 89.12 79 PRO A CA 1
ATOM 617 C C . PRO A 1 79 ? -7.353 -1.602 -8.765 1.00 89.12 79 PRO A C 1
ATOM 619 O O . PRO A 1 79 ? -7.392 -0.366 -8.739 1.00 89.12 79 PRO A O 1
ATOM 622 N N . GLY A 1 80 ? -6.264 -2.325 -8.499 1.00 91.56 80 GLY A N 1
ATOM 623 C CA . GLY A 1 80 ? -4.962 -1.727 -8.236 1.00 91.56 80 GLY A CA 1
ATOM 624 C C . GLY A 1 80 ? -4.530 -0.801 -9.373 1.00 91.56 80 GLY A C 1
ATOM 625 O O . GLY A 1 80 ? -4.924 -0.977 -10.524 1.00 91.56 80 GLY A O 1
ATOM 626 N N . ALA A 1 81 ? -3.728 0.205 -9.061 1.00 93.06 81 ALA A N 1
ATOM 627 C CA . ALA A 1 81 ? -3.083 1.062 -10.041 1.00 93.06 81 ALA A CA 1
ATOM 628 C C . ALA A 1 81 ? -1.649 1.328 -9.595 1.00 93.06 81 ALA A C 1
ATOM 630 O O . ALA A 1 81 ? -1.419 1.706 -8.444 1.00 93.06 81 ALA A O 1
ATOM 631 N N . ALA A 1 82 ? -0.697 1.136 -10.505 1.00 95.62 82 ALA A N 1
ATOM 632 C CA . ALA A 1 82 ? 0.682 1.512 -10.252 1.00 95.62 82 ALA A CA 1
ATOM 633 C C . ALA A 1 82 ? 0.819 3.039 -10.221 1.00 95.62 82 ALA A C 1
ATOM 635 O O . ALA A 1 82 ? 0.177 3.753 -10.996 1.00 95.62 82 ALA A O 1
ATOM 636 N N . PHE A 1 83 ? 1.674 3.538 -9.338 1.00 94.06 83 PHE A N 1
ATOM 637 C CA . PHE A 1 83 ? 2.011 4.949 -9.241 1.00 94.06 83 PHE A CA 1
ATOM 638 C C . PHE A 1 83 ? 3.511 5.136 -9.009 1.00 94.06 83 PHE A C 1
ATOM 640 O O . PHE A 1 83 ? 4.204 4.246 -8.509 1.00 94.06 83 PHE A O 1
ATOM 647 N N . VAL A 1 84 ? 3.996 6.316 -9.391 1.00 93.75 84 VAL A N 1
ATOM 648 C CA . VAL A 1 84 ? 5.349 6.784 -9.098 1.00 93.75 84 VAL A CA 1
ATOM 649 C C . VAL A 1 84 ? 5.228 8.195 -8.542 1.00 93.75 84 VAL A C 1
ATOM 651 O O . VAL A 1 84 ? 4.874 9.121 -9.271 1.00 93.75 84 VAL A O 1
ATOM 654 N N . ASP A 1 85 ? 5.513 8.352 -7.254 1.00 90.56 85 ASP A N 1
ATOM 655 C CA . ASP A 1 85 ? 5.527 9.655 -6.596 1.00 90.56 85 ASP A CA 1
ATOM 656 C C . ASP A 1 85 ? 6.947 10.214 -6.605 1.00 90.56 85 ASP A C 1
ATOM 658 O O . ASP A 1 85 ? 7.906 9.533 -6.244 1.00 90.56 85 ASP A O 1
ATOM 662 N N . ARG A 1 86 ? 7.087 11.478 -7.002 1.00 88.44 86 ARG A N 1
ATOM 663 C CA . ARG A 1 86 ? 8.356 12.208 -6.978 1.00 88.44 86 ARG A CA 1
ATOM 664 C C . ARG A 1 86 ? 8.327 13.229 -5.850 1.00 88.44 86 ARG A C 1
ATOM 666 O O . ARG A 1 86 ? 7.416 14.054 -5.803 1.00 88.44 86 ARG A O 1
ATOM 673 N N . TYR A 1 87 ? 9.347 13.225 -4.999 1.00 85.88 87 TYR A N 1
ATOM 674 C CA . TYR A 1 87 ? 9.557 14.287 -4.017 1.00 85.88 87 TYR A CA 1
ATOM 675 C C . TYR A 1 87 ? 11.001 14.782 -4.054 1.00 85.88 87 TYR A C 1
ATOM 677 O O . TYR A 1 87 ? 11.923 14.065 -4.448 1.00 85.88 87 TYR A O 1
ATOM 685 N N . GLU A 1 88 ? 11.173 16.050 -3.699 1.00 87.00 88 GLU A N 1
ATOM 686 C CA . GLU A 1 88 ? 12.466 16.723 -3.693 1.00 87.00 88 GLU A CA 1
ATOM 687 C C . GLU A 1 88 ? 12.808 17.096 -2.254 1.00 87.00 88 GLU A C 1
ATOM 689 O O . GLU A 1 88 ? 12.018 17.764 -1.588 1.00 87.00 88 GLU A O 1
ATOM 694 N N . ASP A 1 89 ? 13.973 16.656 -1.787 1.00 86.50 89 ASP A N 1
ATOM 695 C CA . ASP A 1 89 ? 14.506 16.998 -0.469 1.00 86.50 89 ASP A CA 1
ATOM 696 C C . ASP A 1 89 ? 15.987 17.359 -0.606 1.00 86.50 89 ASP A C 1
ATOM 698 O O . ASP A 1 89 ? 16.760 16.606 -1.199 1.00 86.50 89 ASP A O 1
ATOM 702 N N . ASP A 1 90 ? 16.361 18.550 -0.134 1.00 81.88 90 ASP A N 1
ATOM 703 C CA . ASP A 1 90 ? 17.732 19.077 -0.154 1.00 81.88 90 ASP A CA 1
ATOM 704 C C . ASP A 1 90 ? 18.517 18.791 -1.458 1.00 81.88 90 ASP A C 1
ATOM 706 O O . ASP A 1 90 ? 19.666 18.347 -1.442 1.00 81.88 90 ASP A O 1
ATOM 710 N N . TYR A 1 91 ? 17.906 19.098 -2.613 1.00 83.44 91 TYR A N 1
ATOM 711 C CA . TYR A 1 91 ? 18.456 18.924 -3.974 1.00 83.44 91 TYR A CA 1
ATOM 712 C C . TYR A 1 91 ? 18.551 17.480 -4.497 1.00 83.44 91 TYR A C 1
ATOM 714 O O . TYR A 1 91 ? 19.023 17.277 -5.619 1.00 83.44 91 TYR A O 1
ATOM 722 N N . ALA A 1 92 ? 18.094 16.486 -3.739 1.00 85.06 92 ALA A N 1
ATOM 723 C CA . ALA A 1 92 ? 17.924 15.122 -4.220 1.00 85.06 92 ALA A CA 1
ATOM 724 C C . ALA A 1 92 ? 16.481 14.895 -4.690 1.00 85.06 92 ALA A C 1
ATOM 726 O O . ALA A 1 92 ? 15.523 15.348 -4.065 1.00 85.06 92 ALA A O 1
ATOM 727 N N . VAL A 1 93 ? 16.337 14.196 -5.819 1.00 84.69 93 VAL A N 1
ATOM 728 C CA . VAL A 1 93 ? 15.043 13.744 -6.334 1.00 84.69 93 VAL A CA 1
ATOM 729 C C . VAL A 1 93 ? 14.884 12.286 -5.953 1.00 84.69 93 VAL A C 1
ATOM 731 O O . VAL A 1 93 ? 15.646 11.438 -6.418 1.00 84.69 93 VAL A O 1
ATOM 734 N N . TYR A 1 94 ? 13.874 12.005 -5.147 1.00 85.00 94 TYR A N 1
ATOM 735 C CA . TYR A 1 94 ? 13.514 10.657 -4.752 1.00 85.00 94 TYR A CA 1
ATOM 736 C C . TYR A 1 94 ? 12.236 10.237 -5.470 1.00 85.00 94 TYR A C 1
ATOM 738 O O . TYR A 1 94 ? 11.363 11.061 -5.770 1.00 85.00 94 TYR A O 1
ATOM 746 N N . ARG A 1 95 ? 12.147 8.942 -5.768 1.00 88.69 95 ARG A N 1
ATOM 747 C CA . ARG A 1 95 ? 10.974 8.327 -6.383 1.00 88.69 95 ARG A CA 1
ATOM 748 C C . ARG A 1 95 ? 10.477 7.212 -5.482 1.00 88.69 95 ARG A C 1
ATOM 750 O O . ARG A 1 95 ? 11.259 6.357 -5.083 1.00 88.69 95 ARG A O 1
ATOM 757 N N . HIS A 1 96 ? 9.187 7.223 -5.195 1.00 91.12 96 HIS A N 1
ATOM 758 C CA . HIS A 1 96 ? 8.504 6.117 -4.547 1.00 91.12 96 HIS A CA 1
ATOM 759 C C . HIS A 1 96 ? 7.660 5.390 -5.574 1.00 91.12 96 HIS A C 1
ATOM 761 O O . HIS A 1 96 ? 6.884 6.014 -6.295 1.00 91.12 96 HIS A O 1
ATOM 767 N N . PHE A 1 97 ? 7.809 4.076 -5.612 1.00 94.69 97 PHE A N 1
ATOM 768 C CA . PHE A 1 97 ? 7.059 3.197 -6.487 1.00 94.69 97 PHE A CA 1
ATOM 769 C C . PHE A 1 97 ? 6.016 2.472 -5.646 1.00 94.69 97 PHE A C 1
ATOM 771 O O . PHE A 1 97 ? 6.258 2.161 -4.475 1.00 94.69 97 PHE A O 1
ATOM 778 N N . GLY A 1 98 ? 4.840 2.231 -6.213 1.00 95.62 98 GLY A N 1
ATOM 779 C CA . GLY A 1 98 ? 3.822 1.495 -5.485 1.00 95.62 98 GLY A CA 1
ATOM 780 C C . GLY A 1 98 ? 2.615 1.093 -6.309 1.00 95.62 98 GLY A C 1
ATOM 781 O O . GLY A 1 98 ? 2.398 1.582 -7.416 1.00 95.62 98 GLY A O 1
ATOM 782 N N . ILE A 1 99 ? 1.809 0.210 -5.726 1.00 96.38 99 ILE A N 1
ATOM 783 C CA . ILE A 1 99 ? 0.458 -0.117 -6.173 1.00 96.38 99 ILE A CA 1
ATOM 784 C C . ILE A 1 99 ? -0.529 0.471 -5.167 1.00 96.38 99 ILE A C 1
ATOM 786 O O . ILE A 1 99 ? -0.394 0.266 -3.962 1.00 96.38 99 ILE A O 1
ATOM 790 N N . ARG A 1 100 ? -1.544 1.187 -5.649 1.00 94.62 100 ARG A N 1
ATOM 791 C CA . ARG A 1 100 ? -2.652 1.694 -4.833 1.00 94.62 100 ARG A CA 1
ATOM 792 C C . ARG A 1 100 ? -3.943 0.981 -5.215 1.00 94.62 100 ARG A C 1
ATOM 794 O O . ARG A 1 100 ? -4.254 0.889 -6.396 1.00 94.62 100 ARG A O 1
ATOM 801 N N . PHE A 1 101 ? -4.721 0.557 -4.224 1.00 93.75 101 PHE A N 1
ATOM 802 C CA . PHE A 1 101 ? -6.103 0.093 -4.351 1.00 93.75 101 PHE A CA 1
ATOM 803 C C . PHE A 1 101 ? -7.031 1.155 -3.746 1.00 93.75 101 PHE A C 1
ATOM 805 O O . PHE A 1 101 ? -7.259 1.154 -2.532 1.00 93.75 101 PHE A O 1
ATOM 812 N N . PRO A 1 102 ? -7.553 2.102 -4.545 1.00 89.94 102 PRO A N 1
ATOM 813 C CA . PRO A 1 102 ? -8.381 3.182 -4.022 1.00 89.94 102 PRO A CA 1
ATOM 814 C C . PRO A 1 102 ? -9.748 2.671 -3.563 1.00 89.94 102 PRO A C 1
ATOM 816 O O . PRO A 1 102 ? -10.374 1.848 -4.232 1.00 89.94 102 PRO A O 1
ATOM 819 N N . ALA A 1 103 ? -10.291 3.231 -2.489 1.00 87.62 103 ALA A N 1
ATOM 820 C CA . ALA A 1 103 ? -11.679 3.019 -2.114 1.00 87.62 103 ALA A CA 1
ATOM 821 C C . ALA A 1 103 ? -12.628 3.614 -3.167 1.00 87.62 103 ALA A C 1
ATOM 823 O O . ALA A 1 103 ? -12.438 4.703 -3.710 1.00 87.62 103 ALA A O 1
ATOM 824 N N . GLY A 1 104 ? -13.709 2.892 -3.452 1.00 74.19 104 GLY A N 1
ATOM 825 C CA . GLY A 1 104 ? -14.696 3.232 -4.474 1.00 74.19 104 GLY A CA 1
ATOM 826 C C . GLY A 1 104 ? -15.510 4.494 -4.176 1.00 74.19 104 GLY A C 1
ATOM 827 O O . GLY A 1 104 ? -16.163 5.019 -5.078 1.00 74.19 104 GLY A O 1
ATOM 828 N N . ARG A 1 105 ? -15.479 5.010 -2.941 1.00 68.69 105 ARG A N 1
ATOM 829 C CA . ARG A 1 105 ? -16.186 6.235 -2.552 1.00 68.69 105 ARG A CA 1
ATOM 830 C C . ARG A 1 105 ? -15.202 7.394 -2.473 1.00 68.69 105 ARG A C 1
ATOM 832 O O . ARG A 1 105 ? -14.369 7.432 -1.577 1.00 68.69 105 ARG A O 1
ATOM 839 N N . GLY A 1 106 ? -15.334 8.333 -3.413 1.00 54.22 106 GLY A N 1
ATOM 840 C CA . GLY A 1 106 ? -14.555 9.567 -3.454 1.00 54.22 106 GLY A CA 1
ATOM 841 C C . GLY A 1 106 ? -14.815 10.415 -2.215 1.00 54.22 106 GLY A C 1
ATOM 842 O O . GLY A 1 106 ? -15.780 11.175 -2.171 1.00 54.22 106 GLY A O 1
ATOM 843 N N . MET A 1 107 ? -13.970 10.260 -1.202 1.00 51.41 107 MET A N 1
ATOM 844 C CA . MET A 1 107 ? -13.843 11.242 -0.138 1.00 51.41 107 MET A CA 1
ATOM 845 C C . MET A 1 107 ? -12.846 12.298 -0.605 1.00 51.41 107 MET A C 1
ATOM 847 O O . MET A 1 107 ? -11.772 11.983 -1.110 1.00 51.41 107 MET A O 1
ATOM 851 N N . ALA A 1 108 ? -13.238 13.562 -0.499 1.00 49.75 108 ALA A N 1
ATOM 852 C CA . ALA A 1 108 ? -12.404 14.680 -0.898 1.00 49.75 108 ALA A CA 1
ATOM 853 C C . ALA A 1 108 ? -11.431 15.005 0.240 1.00 49.75 108 ALA A C 1
ATOM 855 O O . ALA A 1 108 ? -11.857 15.662 1.181 1.00 49.75 108 ALA A O 1
ATOM 856 N N . THR A 1 109 ? -10.194 14.494 0.138 1.00 51.97 109 THR A N 1
ATOM 857 C CA . THR A 1 109 ? -8.891 15.115 0.517 1.00 51.97 109 THR A CA 1
ATOM 858 C C . THR A 1 109 ? -7.788 14.070 0.717 1.00 51.97 109 THR A C 1
ATOM 860 O O . THR A 1 109 ? -6.634 14.357 0.425 1.00 51.97 109 THR A O 1
ATOM 863 N N . LEU A 1 110 ? -8.143 12.859 1.148 1.00 58.69 110 LEU A N 1
ATOM 864 C CA . LEU A 1 110 ? -7.269 11.689 1.270 1.00 58.69 110 LEU A CA 1
ATOM 865 C C . LEU A 1 110 ? -8.003 10.546 0.579 1.00 58.69 110 LEU A C 1
ATOM 867 O O . LEU A 1 110 ? -9.101 10.211 1.017 1.00 58.69 110 LEU A O 1
ATOM 871 N N . GLU A 1 111 ? -7.472 10.001 -0.518 1.00 67.25 111 GLU A N 1
ATOM 872 C CA . GLU A 1 111 ? -8.087 8.830 -1.149 1.00 67.25 111 GLU A CA 1
ATOM 873 C C . GLU A 1 111 ? -7.855 7.626 -0.226 1.00 67.25 111 GLU A C 1
ATOM 875 O O . GLU A 1 111 ? -6.734 7.119 -0.175 1.00 67.25 111 GLU A O 1
ATOM 880 N N . PRO A 1 112 ? -8.870 7.177 0.539 1.00 77.19 112 PRO A N 1
ATOM 881 C CA . PRO A 1 112 ? -8.685 6.042 1.424 1.00 77.19 112 PRO A CA 1
ATOM 882 C C . PRO A 1 112 ? -8.471 4.806 0.556 1.00 77.19 112 PRO A C 1
ATOM 884 O O . PRO A 1 112 ? -9.046 4.696 -0.527 1.00 77.19 112 PRO A O 1
ATOM 887 N N . GLY A 1 113 ? -7.660 3.865 1.010 1.00 88.88 113 GLY A N 1
ATOM 888 C CA . GLY A 1 113 ? -7.284 2.722 0.192 1.00 88.88 113 GLY A CA 1
ATOM 889 C C . GLY A 1 113 ? -6.083 1.997 0.758 1.00 88.88 113 GLY A C 1
ATOM 890 O O . GLY A 1 113 ? -5.536 2.407 1.780 1.00 88.88 113 GLY A O 1
ATOM 891 N N . ILE A 1 114 ? -5.715 0.904 0.098 1.00 94.31 114 ILE A N 1
ATOM 892 C CA . ILE A 1 114 ? -4.500 0.155 0.415 1.00 94.31 114 ILE A CA 1
ATOM 893 C C . ILE A 1 114 ? -3.388 0.667 -0.490 1.00 94.31 114 ILE A C 1
ATOM 895 O O . ILE A 1 114 ? -3.595 0.815 -1.695 1.00 94.31 114 ILE A O 1
ATOM 899 N N . GLU A 1 115 ? -2.213 0.907 0.071 1.00 95.44 115 GLU A N 1
ATOM 900 C CA . GLU A 1 115 ? -0.995 1.158 -0.691 1.00 95.44 115 GLU A CA 1
ATOM 901 C C . GLU A 1 115 ? 0.033 0.077 -0.390 1.00 95.44 115 GLU A C 1
ATOM 903 O O . GLU A 1 115 ? 0.228 -0.307 0.760 1.00 95.44 115 GLU A O 1
ATOM 908 N N . ILE A 1 116 ? 0.701 -0.395 -1.435 1.00 96.06 116 ILE A N 1
ATOM 909 C CA . ILE A 1 116 ? 1.875 -1.256 -1.357 1.00 96.06 116 ILE A CA 1
ATOM 910 C C . ILE A 1 116 ? 3.000 -0.465 -2.008 1.00 96.06 116 ILE A C 1
ATOM 912 O O . ILE A 1 116 ? 3.053 -0.361 -3.232 1.00 96.06 116 ILE A O 1
ATOM 916 N N . ARG A 1 117 ? 3.860 0.147 -1.199 1.00 95.38 117 ARG A N 1
ATOM 917 C CA . ARG A 1 117 ? 5.056 0.851 -1.668 1.00 95.38 117 ARG A CA 1
ATOM 918 C C . ARG A 1 117 ? 6.241 -0.086 -1.659 1.00 95.38 117 ARG A C 1
ATOM 920 O O . ARG A 1 117 ? 6.318 -0.955 -0.793 1.00 95.38 117 ARG A O 1
ATOM 927 N N . PHE A 1 118 ? 7.161 0.122 -2.586 1.00 94.56 118 PHE A N 1
ATOM 928 C CA . PHE A 1 118 ? 8.354 -0.695 -2.680 1.00 94.56 118 PHE A CA 1
ATOM 929 C C . PHE A 1 118 ? 9.566 0.055 -3.228 1.00 94.56 118 PHE A C 1
ATOM 931 O O . PHE A 1 118 ? 9.430 1.030 -3.972 1.00 94.56 118 PHE A O 1
ATOM 938 N N . ASP A 1 119 ? 10.748 -0.431 -2.857 1.00 93.50 119 ASP A N 1
ATOM 939 C CA . ASP A 1 119 ? 12.023 -0.030 -3.445 1.00 93.50 119 ASP A CA 1
ATOM 940 C C . ASP A 1 119 ? 12.307 -0.865 -4.708 1.00 93.50 119 ASP A C 1
ATOM 942 O O . ASP A 1 119 ? 12.528 -2.074 -4.601 1.00 93.50 119 ASP A O 1
ATOM 946 N N . PRO A 1 120 ? 12.312 -0.259 -5.909 1.00 93.69 120 PRO A N 1
ATOM 947 C CA . PRO A 1 120 ? 12.506 -0.997 -7.151 1.00 93.69 120 PRO A CA 1
ATOM 948 C C . PRO A 1 120 ? 13.899 -1.612 -7.304 1.00 93.69 120 PRO A C 1
ATOM 950 O O . PRO A 1 120 ? 14.046 -2.553 -8.079 1.00 93.69 120 PRO A O 1
ATOM 953 N N . ASP A 1 121 ? 14.911 -1.119 -6.588 1.00 93.00 121 ASP A N 1
ATOM 954 C CA . ASP A 1 121 ? 16.275 -1.651 -6.683 1.00 93.00 121 ASP A CA 1
ATOM 955 C C . ASP A 1 121 ? 16.480 -2.898 -5.801 1.00 93.00 121 ASP A C 1
ATOM 957 O O . ASP A 1 121 ? 17.494 -3.593 -5.916 1.00 93.00 121 ASP A O 1
ATOM 961 N N . SER A 1 122 ? 15.506 -3.194 -4.936 1.00 93.56 122 SER A N 1
ATOM 962 C CA . SER A 1 122 ? 15.550 -4.275 -3.950 1.00 93.56 122 SER A CA 1
ATOM 963 C C . SER A 1 122 ? 14.616 -5.450 -4.283 1.00 93.56 122 SER A C 1
ATOM 965 O O . SER A 1 122 ? 14.502 -6.367 -3.471 1.00 93.56 122 SER A O 1
ATOM 967 N N . ILE A 1 123 ? 13.955 -5.435 -5.450 1.00 94.38 123 ILE A N 1
ATOM 968 C CA . ILE A 1 123 ? 12.957 -6.436 -5.867 1.00 94.38 123 ILE A CA 1
ATOM 969 C C . ILE A 1 123 ? 13.293 -7.009 -7.247 1.00 94.38 123 ILE A C 1
ATOM 971 O O . ILE A 1 123 ? 13.690 -6.288 -8.163 1.00 94.38 123 ILE A O 1
ATOM 975 N N . ALA A 1 124 ? 13.085 -8.314 -7.410 1.00 95.06 124 ALA A N 1
ATOM 976 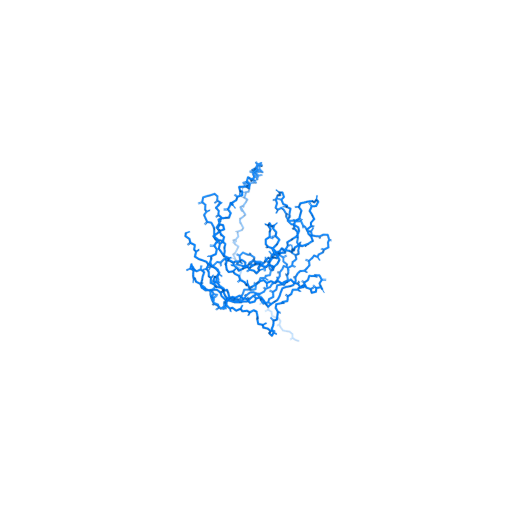C CA . ALA A 1 124 ? 13.156 -9.038 -8.670 1.00 95.06 124 ALA A CA 1
ATOM 977 C C . ALA A 1 124 ? 11.877 -9.853 -8.944 1.00 95.06 124 ALA A C 1
ATOM 979 O O . ALA A 1 124 ? 11.101 -10.181 -8.048 1.00 95.06 124 ALA A O 1
ATOM 980 N N . SER A 1 125 ? 11.665 -10.219 -10.212 1.00 96.62 125 SER A N 1
ATOM 981 C CA . SER A 1 125 ? 10.578 -11.127 -10.596 1.00 96.62 125 SER A CA 1
ATOM 982 C C . SER A 1 125 ? 10.718 -12.489 -9.912 1.00 96.62 125 SER A C 1
ATOM 984 O O . SER A 1 125 ? 11.783 -13.109 -9.946 1.00 96.62 125 SER A O 1
ATOM 986 N N . GLY A 1 126 ? 9.611 -12.988 -9.371 1.00 95.38 126 GLY A N 1
ATOM 987 C CA . GLY A 1 126 ? 9.527 -14.219 -8.592 1.00 95.38 126 GLY A CA 1
ATOM 988 C C . GLY A 1 126 ? 9.846 -14.049 -7.105 1.00 95.38 126 GLY A C 1
ATOM 989 O O . GLY A 1 126 ? 9.822 -15.048 -6.382 1.00 95.38 126 GLY A O 1
ATOM 990 N N . ASP A 1 127 ? 10.147 -12.833 -6.639 1.00 95.62 127 ASP A N 1
ATOM 991 C CA . ASP A 1 127 ? 10.454 -12.600 -5.232 1.00 95.62 127 ASP A CA 1
ATOM 992 C C . ASP A 1 127 ? 9.221 -12.782 -4.343 1.00 95.62 127 ASP A C 1
ATOM 994 O O . ASP A 1 127 ? 8.109 -12.334 -4.641 1.00 95.62 127 ASP A O 1
ATOM 998 N N . VAL A 1 128 ? 9.465 -13.423 -3.200 1.00 95.62 128 VAL A N 1
ATOM 999 C CA . VAL A 1 128 ? 8.530 -13.542 -2.083 1.00 95.62 128 VAL A CA 1
ATOM 1000 C C . VAL A 1 128 ? 9.126 -12.758 -0.926 1.00 95.62 128 VAL A C 1
ATOM 1002 O O . VAL A 1 128 ? 10.185 -13.115 -0.405 1.00 95.62 128 VAL A O 1
ATOM 1005 N N . ILE A 1 129 ? 8.464 -11.669 -0.554 1.00 93.56 129 ILE A N 1
ATOM 1006 C CA . ILE A 1 129 ? 8.936 -10.727 0.454 1.00 93.56 129 ILE A CA 1
ATOM 1007 C C . ILE A 1 129 ? 8.062 -10.875 1.689 1.00 93.56 129 ILE A C 1
ATOM 1009 O O . ILE A 1 129 ? 6.928 -10.395 1.729 1.00 93.56 129 ILE A O 1
ATOM 1013 N N . ASP A 1 130 ? 8.626 -11.524 2.702 1.00 93.00 130 ASP A N 1
ATOM 1014 C CA . ASP A 1 130 ? 8.066 -11.556 4.045 1.00 93.00 130 ASP A CA 1
ATOM 1015 C C . ASP A 1 130 ? 8.564 -10.333 4.820 1.00 93.00 130 ASP A C 1
ATOM 1017 O O . ASP A 1 130 ? 9.771 -10.096 4.928 1.00 93.00 130 ASP A O 1
ATOM 1021 N N . PHE A 1 131 ? 7.645 -9.561 5.392 1.00 89.06 131 PHE A N 1
ATOM 1022 C CA . PHE A 1 131 ? 7.981 -8.504 6.336 1.00 89.06 131 PHE A CA 1
ATOM 1023 C C . PHE A 1 131 ? 7.524 -8.890 7.741 1.00 89.06 131 PHE A C 1
ATOM 1025 O O . PHE A 1 131 ? 6.412 -9.364 7.949 1.00 89.06 131 PHE A O 1
ATOM 1032 N N . ASP A 1 132 ? 8.403 -8.670 8.715 1.00 83.94 132 ASP A N 1
ATOM 1033 C CA . ASP A 1 132 ? 8.187 -8.863 10.155 1.00 83.94 132 ASP A CA 1
ATOM 1034 C C . ASP A 1 132 ? 8.484 -7.564 10.933 1.00 83.94 132 ASP A C 1
ATOM 1036 O O . ASP A 1 132 ? 9.024 -7.565 12.042 1.00 83.94 132 ASP A O 1
ATOM 1040 N N . GLY A 1 133 ? 8.217 -6.424 10.289 1.00 67.44 133 GLY A N 1
ATOM 1041 C CA . GLY A 1 133 ? 8.548 -5.089 10.779 1.00 67.44 133 GLY A CA 1
ATOM 1042 C C . GLY A 1 133 ? 10.003 -4.658 10.560 1.00 67.44 133 GLY A C 1
ATOM 1043 O O . GLY A 1 133 ? 10.301 -3.475 10.692 1.00 67.44 133 GLY A O 1
ATOM 1044 N N . ARG A 1 134 ? 10.915 -5.564 10.168 1.00 63.44 134 ARG A N 1
ATOM 1045 C CA . ARG A 1 134 ? 12.329 -5.225 9.884 1.00 63.44 134 ARG A CA 1
ATOM 1046 C C . ARG A 1 134 ? 12.610 -4.840 8.435 1.00 63.44 134 ARG A C 1
ATOM 1048 O O . ARG A 1 134 ? 13.608 -4.178 8.173 1.00 63.44 134 ARG A O 1
ATOM 1055 N N . PHE A 1 135 ? 11.744 -5.250 7.511 1.00 60.06 135 PHE A N 1
ATOM 1056 C CA . PHE A 1 135 ? 11.880 -5.011 6.068 1.00 60.06 135 PHE A CA 1
ATOM 1057 C C . PHE A 1 135 ? 10.951 -3.907 5.543 1.00 60.06 135 PHE A C 1
ATOM 1059 O O . PHE A 1 135 ? 10.728 -3.818 4.338 1.00 60.06 135 PHE A O 1
ATOM 1066 N N . GLY A 1 136 ? 10.439 -3.041 6.429 1.00 60.50 136 GLY A N 1
ATOM 1067 C CA . GLY A 1 136 ? 9.546 -1.929 6.067 1.00 60.50 136 GLY A CA 1
ATOM 1068 C C . GLY A 1 136 ? 10.151 -0.892 5.107 1.00 60.50 136 GLY A C 1
ATOM 1069 O O . GLY A 1 136 ? 9.432 -0.002 4.647 1.00 60.50 136 GLY A O 1
ATOM 1070 N N . ASP A 1 137 ? 11.450 -1.012 4.814 1.00 74.06 137 ASP A N 1
ATOM 1071 C CA . ASP A 1 137 ? 12.172 -0.210 3.826 1.00 74.06 137 ASP A CA 1
ATOM 1072 C C . ASP A 1 137 ? 12.083 -0.797 2.403 1.00 74.06 137 ASP A C 1
ATOM 1074 O O . ASP A 1 137 ? 12.117 -0.035 1.443 1.00 74.06 137 ASP A O 1
ATOM 1078 N N . ILE A 1 138 ? 11.934 -2.125 2.249 1.00 88.94 138 ILE A N 1
ATOM 1079 C CA . ILE A 1 138 ? 11.825 -2.778 0.927 1.00 88.94 138 ILE A CA 1
ATOM 1080 C C . ILE A 1 138 ? 10.381 -2.752 0.440 1.00 88.94 138 ILE A C 1
ATOM 1082 O O . ILE A 1 138 ? 10.126 -2.363 -0.694 1.00 88.94 138 ILE A O 1
ATOM 1086 N N . VAL A 1 139 ? 9.441 -3.173 1.293 1.00 92.19 139 VAL A N 1
ATOM 1087 C CA . VAL A 1 139 ? 8.001 -3.144 1.018 1.00 92.19 139 VAL A CA 1
ATOM 1088 C C . VAL A 1 139 ? 7.283 -2.549 2.218 1.00 92.19 139 VAL A C 1
ATOM 1090 O O . VAL A 1 139 ? 7.479 -2.971 3.357 1.00 92.19 139 VAL A O 1
ATOM 1093 N N . ARG A 1 140 ? 6.398 -1.590 1.955 1.00 93.88 140 ARG A N 1
ATOM 1094 C CA . ARG A 1 140 ? 5.546 -0.965 2.962 1.00 93.88 140 ARG A CA 1
ATOM 1095 C C . ARG A 1 140 ? 4.094 -1.063 2.538 1.00 93.88 140 ARG A C 1
ATOM 1097 O O . ARG A 1 140 ? 3.695 -0.470 1.539 1.00 93.88 140 ARG A O 1
ATOM 1104 N N . VAL A 1 141 ? 3.304 -1.770 3.337 1.00 95.31 141 VAL A N 1
ATOM 1105 C CA . VAL A 1 141 ? 1.849 -1.811 3.193 1.00 95.31 141 VAL A CA 1
ATOM 1106 C C . VAL A 1 141 ? 1.235 -0.758 4.108 1.00 95.31 141 VAL A C 1
ATOM 1108 O O . VAL A 1 141 ? 1.621 -0.645 5.275 1.00 95.31 141 VAL A O 1
ATOM 1111 N N . SER A 1 142 ? 0.282 0.012 3.597 1.00 95.19 142 SER A N 1
ATOM 1112 C CA . SER A 1 142 ? -0.497 0.937 4.412 1.00 95.19 142 SER A CA 1
ATOM 1113 C C . SER A 1 142 ? -1.972 0.966 4.033 1.00 95.19 142 SER A C 1
ATOM 1115 O O . SER A 1 142 ? -2.368 0.606 2.925 1.00 95.19 142 SER A O 1
ATOM 1117 N N . TYR A 1 143 ? -2.798 1.374 4.990 1.00 94.69 143 TYR A N 1
ATOM 1118 C CA . TYR A 1 143 ? -4.225 1.586 4.838 1.00 94.69 143 TYR A CA 1
ATOM 1119 C C . TYR A 1 143 ? -4.683 2.731 5.739 1.00 94.69 143 TYR A C 1
ATOM 1121 O O . TYR A 1 143 ? -4.514 2.682 6.958 1.00 94.69 143 TYR A O 1
ATOM 1129 N N . THR A 1 144 ? -5.341 3.724 5.148 1.00 91.81 144 THR A N 1
ATOM 1130 C CA . THR A 1 144 ? -5.999 4.803 5.895 1.00 91.81 144 THR A CA 1
ATOM 1131 C C . THR A 1 144 ? -7.513 4.609 5.796 1.00 91.81 144 THR A C 1
ATOM 1133 O O . THR A 1 144 ? -8.075 4.762 4.703 1.00 91.81 144 THR A O 1
ATOM 1136 N N . PRO A 1 145 ? -8.205 4.236 6.891 1.00 89.81 145 PRO A N 1
ATOM 1137 C CA . PRO A 1 145 ? -9.652 4.068 6.873 1.00 89.81 145 PRO A CA 1
ATOM 1138 C C . PRO A 1 145 ? -10.359 5.402 6.634 1.00 89.81 145 PRO A C 1
ATOM 1140 O O . PRO A 1 145 ? -9.823 6.464 6.905 1.00 89.81 145 PRO A O 1
ATOM 1143 N N . ALA A 1 146 ? -11.614 5.349 6.190 1.00 85.44 146 ALA A N 1
ATOM 1144 C CA . ALA A 1 146 ? -12.459 6.540 6.053 1.00 85.44 146 ALA A CA 1
ATOM 1145 C C . ALA A 1 146 ? -13.011 7.070 7.396 1.00 85.44 146 ALA A C 1
ATOM 1147 O O . ALA A 1 146 ? -13.657 8.116 7.443 1.00 85.44 146 ALA A O 1
ATOM 1148 N N . SER A 1 147 ? -12.851 6.309 8.478 1.00 85.88 147 SER A N 1
ATOM 1149 C CA . SER A 1 147 ? -13.431 6.585 9.793 1.00 85.88 147 SER A CA 1
ATOM 1150 C C . SER A 1 147 ? -12.503 6.107 10.904 1.00 85.88 147 SER A C 1
ATOM 1152 O O . SER A 1 147 ? -11.644 5.266 10.664 1.00 85.88 147 SER A O 1
ATOM 1154 N N . GLY A 1 148 ? -12.737 6.574 12.130 1.00 89.31 148 GLY A N 1
ATOM 1155 C CA . GLY A 1 148 ? -11.913 6.231 13.296 1.00 89.31 148 GLY A CA 1
ATOM 1156 C C . GLY A 1 148 ? -10.854 7.282 13.627 1.00 89.31 148 GLY A C 1
ATOM 1157 O O . GLY A 1 148 ? -10.167 7.147 14.627 1.00 89.31 148 GLY A O 1
ATOM 1158 N N . HIS A 1 149 ? -10.752 8.346 12.830 1.00 92.06 149 HIS A N 1
ATOM 1159 C CA . HIS A 1 149 ? -9.908 9.500 13.129 1.00 92.06 149 HIS A CA 1
ATOM 1160 C C . HIS A 1 149 ? -10.462 10.340 14.294 1.00 92.06 149 HIS A C 1
ATOM 1162 O O . HIS A 1 149 ? -11.680 10.438 14.475 1.00 92.06 149 HIS A O 1
ATOM 1168 N N . VAL A 1 150 ? -9.578 11.026 15.021 1.00 92.31 150 VAL A N 1
ATOM 1169 C CA . VAL A 1 150 ? -9.924 11.930 16.129 1.00 92.31 150 VAL A CA 1
ATOM 1170 C C . VAL A 1 150 ? -9.706 13.371 15.670 1.00 92.31 150 VAL A C 1
ATOM 1172 O O . VAL A 1 150 ? -8.700 14.017 15.950 1.00 92.31 150 VAL A O 1
ATOM 1175 N N . MET A 1 151 ? -10.682 13.886 14.923 1.00 90.44 151 MET A N 1
ATOM 1176 C CA . MET A 1 151 ? -10.595 15.201 14.271 1.00 90.44 151 MET A CA 1
ATOM 1177 C C . MET A 1 151 ? -10.522 16.373 15.261 1.00 90.44 151 MET A C 1
ATOM 1179 O O . MET A 1 151 ? -9.970 17.416 14.929 1.00 90.44 151 MET A O 1
ATOM 1183 N N . SER A 1 152 ? -11.049 16.215 16.481 1.00 92.25 152 SER A N 1
ATOM 1184 C CA . SER A 1 152 ? -10.936 17.221 17.550 1.00 92.25 152 SER A CA 1
ATOM 1185 C C . SER A 1 152 ? -9.500 17.454 18.017 1.00 92.25 152 SER A C 1
ATOM 1187 O O . SER A 1 152 ? -9.218 18.503 18.585 1.00 92.25 152 SER A O 1
ATOM 1189 N N . GLU A 1 153 ? -8.622 16.481 17.782 1.00 91.50 153 GLU A N 1
ATOM 1190 C CA . GLU A 1 153 ? -7.204 16.502 18.145 1.00 91.50 153 GLU A CA 1
ATOM 1191 C C . GLU A 1 153 ? -6.311 16.495 16.900 1.00 91.50 153 GLU A C 1
ATOM 1193 O O . GLU A 1 153 ? -5.127 16.236 17.017 1.00 91.50 153 GLU A O 1
ATOM 1198 N N . ALA A 1 154 ? -6.881 16.736 15.711 1.00 91.31 154 ALA A N 1
ATOM 1199 C CA . ALA A 1 154 ? -6.165 16.677 14.438 1.00 91.31 154 ALA A CA 1
ATOM 1200 C C . ALA A 1 154 ? -5.383 15.360 14.229 1.00 91.31 154 ALA A C 1
ATOM 1202 O O . ALA A 1 154 ? -4.294 15.363 13.672 1.00 91.31 154 ALA A O 1
ATOM 1203 N N . ARG A 1 155 ? -5.950 14.220 14.648 1.00 92.62 155 ARG A N 1
ATOM 1204 C CA . ARG A 1 155 ? -5.305 12.901 14.549 1.00 92.62 155 ARG A CA 1
ATOM 1205 C C . ARG A 1 155 ? -5.964 11.999 13.521 1.00 92.62 155 ARG A C 1
ATOM 1207 O O . ARG A 1 155 ? -7.174 11.755 13.580 1.00 92.62 155 ARG A O 1
ATOM 1214 N N . ILE A 1 156 ? -5.163 11.441 12.621 1.00 92.25 156 ILE A N 1
ATOM 1215 C CA . ILE A 1 156 ? -5.604 10.546 11.550 1.00 92.25 156 ILE A CA 1
ATOM 1216 C C . ILE A 1 156 ? -5.220 9.112 11.908 1.00 92.25 156 ILE A C 1
ATOM 1218 O O . ILE A 1 156 ? -4.049 8.774 11.978 1.00 92.25 156 ILE A O 1
ATOM 1222 N N . LEU A 1 157 ? -6.216 8.246 12.117 1.00 93.94 157 LEU A N 1
ATOM 1223 C CA . LEU A 1 157 ? -5.981 6.802 12.193 1.00 93.94 157 LEU A CA 1
ATOM 1224 C C . LEU A 1 157 ? -5.357 6.286 10.886 1.00 93.94 157 LEU A C 1
ATOM 1226 O O . LEU A 1 157 ? -5.936 6.496 9.819 1.00 93.94 157 LEU A O 1
ATOM 1230 N N . SER A 1 158 ? -4.238 5.578 10.998 1.00 94.56 158 SER A N 1
ATOM 1231 C CA . SER A 1 158 ? -3.499 4.952 9.904 1.00 94.56 158 SER A CA 1
ATOM 1232 C C . SER A 1 158 ? -3.016 3.563 10.322 1.00 94.56 158 SER A C 1
ATOM 1234 O O . SER A 1 158 ? -2.716 3.312 11.488 1.00 94.56 158 SER A O 1
ATOM 1236 N N . PHE A 1 159 ? -2.949 2.646 9.364 1.00 95.69 159 PHE A N 1
ATOM 1237 C CA . PHE A 1 159 ? -2.298 1.349 9.502 1.00 95.69 159 PHE A CA 1
ATOM 1238 C C . PHE A 1 159 ? -1.127 1.352 8.535 1.00 95.69 159 PHE A C 1
ATOM 1240 O O . PHE A 1 159 ? -1.337 1.474 7.336 1.00 95.69 159 PHE A O 1
ATOM 1247 N N . THR A 1 160 ? 0.098 1.251 9.028 1.00 93.69 160 THR A N 1
ATOM 1248 C CA . THR A 1 160 ? 1.306 1.230 8.196 1.00 93.69 160 THR A CA 1
ATOM 1249 C C . THR A 1 160 ? 2.296 0.286 8.845 1.00 93.69 160 THR A C 1
ATOM 1251 O O . THR A 1 160 ? 2.440 0.352 10.063 1.00 93.69 160 THR A O 1
ATOM 1254 N N . VAL A 1 161 ? 2.959 -0.548 8.034 1.00 93.44 161 VAL A N 1
ATOM 1255 C CA . VAL A 1 161 ? 3.951 -1.533 8.499 1.00 93.44 161 VAL A CA 1
ATOM 1256 C C . VAL A 1 161 ? 4.948 -0.918 9.489 1.00 93.44 161 VAL A C 1
ATOM 1258 O O . VAL A 1 161 ? 5.640 0.050 9.166 1.00 93.44 161 VAL A O 1
ATOM 1261 N N . GLN A 1 162 ? 5.037 -1.537 10.664 1.00 90.62 162 GLN A N 1
ATOM 1262 C CA . GLN A 1 162 ? 5.908 -1.211 11.793 1.00 90.62 162 GLN A CA 1
ATOM 1263 C C . GLN A 1 162 ? 6.523 -2.457 12.430 1.00 90.62 162 GLN A C 1
ATOM 1265 O O . GLN A 1 162 ? 6.208 -3.592 12.074 1.00 90.62 162 GLN A O 1
ATOM 1270 N N . GLU A 1 163 ? 7.393 -2.245 13.421 1.00 88.81 163 GLU A N 1
ATOM 1271 C CA . GLU A 1 163 ? 7.854 -3.317 14.299 1.00 88.81 163 GLU A CA 1
ATOM 1272 C C . GLU A 1 163 ? 6.660 -4.054 14.934 1.00 88.81 163 GLU A C 1
ATOM 1274 O O . GLU A 1 163 ? 5.811 -3.450 15.586 1.00 88.81 163 GLU A O 1
ATOM 1279 N N . GLY A 1 164 ? 6.605 -5.375 14.744 1.00 89.25 164 GLY A N 1
ATOM 1280 C CA . GLY A 1 164 ? 5.515 -6.227 15.232 1.00 89.25 164 GLY A CA 1
ATOM 1281 C C . GLY A 1 164 ? 4.407 -6.507 14.210 1.00 89.25 164 GLY A C 1
ATOM 1282 O O . GLY A 1 164 ? 3.628 -7.440 14.426 1.00 89.25 164 GLY A O 1
ATOM 1283 N N . ASP A 1 165 ? 4.370 -5.777 13.093 1.00 94.12 165 ASP A N 1
ATOM 1284 C CA . ASP A 1 165 ? 3.516 -6.107 11.952 1.00 94.12 165 ASP A CA 1
ATOM 1285 C C . ASP A 1 165 ? 4.104 -7.261 11.142 1.00 94.12 165 ASP A C 1
ATOM 1287 O O . ASP A 1 165 ? 5.312 -7.507 11.144 1.00 94.12 165 ASP A O 1
ATOM 1291 N N . THR A 1 166 ? 3.238 -7.980 10.430 1.00 95.44 166 THR A N 1
ATOM 1292 C CA . THR A 1 166 ? 3.651 -9.131 9.615 1.00 95.44 166 THR A CA 1
ATOM 1293 C C . THR A 1 166 ? 2.901 -9.183 8.299 1.00 95.44 166 THR A C 1
ATOM 1295 O O . THR A 1 166 ? 1.765 -8.717 8.228 1.00 95.44 166 THR A O 1
ATOM 1298 N N . GLY A 1 167 ? 3.502 -9.779 7.277 1.00 95.75 167 GLY A N 1
ATOM 1299 C CA . GLY A 1 167 ? 2.810 -10.105 6.037 1.00 95.75 167 GLY A CA 1
ATOM 1300 C C . GLY A 1 167 ? 3.744 -10.579 4.937 1.00 95.75 167 GLY A C 1
ATOM 1301 O O . GLY A 1 167 ? 4.967 -10.550 5.088 1.00 95.75 167 GLY A O 1
ATOM 1302 N N . THR A 1 168 ? 3.139 -10.981 3.825 1.00 95.88 168 THR A N 1
ATOM 1303 C CA . THR A 1 168 ? 3.834 -11.531 2.662 1.00 95.88 168 THR A CA 1
ATOM 1304 C C . THR A 1 168 ? 3.314 -10.896 1.375 1.00 95.88 168 THR A C 1
ATOM 1306 O O . THR A 1 168 ? 2.111 -10.904 1.093 1.00 95.88 168 THR A O 1
ATOM 1309 N N . VAL A 1 169 ? 4.234 -10.395 0.550 1.00 96.31 169 VAL A N 1
ATOM 1310 C CA . VAL A 1 169 ? 3.958 -9.931 -0.818 1.00 96.31 169 VAL A CA 1
ATOM 1311 C C . VAL A 1 169 ? 4.752 -10.773 -1.806 1.00 96.31 169 VAL A C 1
ATOM 1313 O O . VAL A 1 169 ? 5.925 -11.059 -1.586 1.00 96.31 169 VAL A O 1
ATOM 1316 N N . ILE A 1 170 ? 4.111 -11.161 -2.901 1.00 96.19 170 ILE A N 1
ATOM 1317 C CA . ILE A 1 170 ? 4.732 -11.877 -4.015 1.00 96.19 170 ILE A CA 1
ATOM 1318 C C . ILE A 1 170 ? 4.740 -10.950 -5.224 1.00 96.19 170 ILE A C 1
ATOM 1320 O O . ILE A 1 170 ? 3.711 -10.346 -5.532 1.00 96.19 170 ILE A O 1
ATOM 1324 N N . PHE A 1 171 ? 5.878 -10.862 -5.907 1.00 97.06 171 PHE A N 1
ATOM 1325 C CA . PHE A 1 171 ? 6.024 -10.181 -7.191 1.00 97.06 171 PHE A CA 1
ATOM 1326 C C . PHE A 1 171 ? 6.271 -11.226 -8.278 1.00 97.06 171 PHE A C 1
ATOM 1328 O O . PHE A 1 171 ? 7.387 -11.708 -8.435 1.00 97.06 171 PHE A O 1
ATOM 1335 N N . ASP A 1 172 ? 5.238 -11.593 -9.034 1.00 96.81 172 ASP A N 1
ATOM 1336 C CA . ASP A 1 172 ? 5.345 -12.584 -10.113 1.00 96.81 172 ASP A CA 1
ATOM 1337 C C . ASP A 1 172 ? 6.168 -12.044 -11.295 1.00 96.81 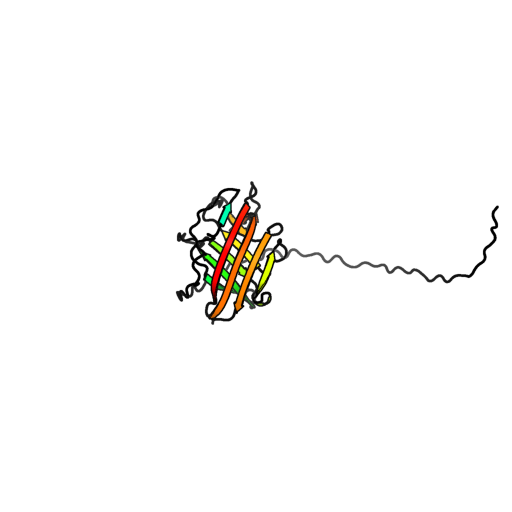172 ASP A C 1
ATOM 1339 O O . ASP A 1 172 ? 7.044 -12.727 -11.829 1.00 96.81 172 ASP A O 1
ATOM 1343 N N . GLU A 1 173 ? 5.909 -10.792 -11.677 1.00 97.69 173 GLU A N 1
ATOM 1344 C CA . GLU A 1 173 ? 6.640 -10.056 -12.710 1.00 97.69 173 GLU A CA 1
ATOM 1345 C C . GLU A 1 173 ? 6.970 -8.661 -12.187 1.00 97.69 173 GLU A C 1
ATOM 1347 O O . GLU A 1 173 ? 6.129 -8.010 -11.562 1.00 97.69 173 GLU A O 1
ATOM 1352 N N . PHE A 1 174 ? 8.199 -8.209 -12.436 1.00 97.12 174 PHE A N 1
ATOM 1353 C CA . PHE A 1 174 ? 8.684 -6.928 -11.956 1.00 97.12 174 PHE A CA 1
ATOM 1354 C C . PHE A 1 174 ? 9.575 -6.223 -12.987 1.00 97.12 174 PHE A C 1
ATOM 1356 O O . PHE A 1 174 ? 10.758 -6.531 -13.136 1.00 97.12 174 PHE A O 1
ATOM 1363 N N . ASP A 1 175 ? 9.002 -5.242 -13.678 1.00 97.06 175 ASP A N 1
ATOM 1364 C CA . ASP A 1 175 ? 9.715 -4.236 -14.460 1.00 97.06 175 ASP A CA 1
ATOM 1365 C C . ASP A 1 175 ? 9.273 -2.832 -13.999 1.00 97.06 175 ASP A C 1
ATOM 1367 O O . ASP A 1 175 ? 8.210 -2.350 -14.405 1.00 97.06 175 ASP A O 1
ATOM 1371 N N . PRO A 1 176 ? 10.070 -2.157 -13.145 1.00 94.00 176 PRO A N 1
ATOM 1372 C CA . PRO A 1 176 ? 9.733 -0.843 -12.599 1.00 94.00 176 PRO A CA 1
ATOM 1373 C C . PRO A 1 176 ? 9.984 0.306 -13.594 1.00 94.00 176 PRO A C 1
ATOM 1375 O O . PRO A 1 176 ? 9.783 1.472 -13.247 1.00 94.00 176 PRO A O 1
ATOM 1378 N N . SER A 1 177 ? 10.448 0.011 -14.814 1.00 94.56 177 SER A N 1
ATOM 1379 C CA . SER A 1 177 ? 10.744 1.016 -15.841 1.00 94.56 177 SER A CA 1
ATOM 1380 C C . SER A 1 177 ? 9.472 1.757 -16.298 1.00 94.56 177 SER A C 1
ATOM 1382 O O . SER A 1 177 ? 8.370 1.221 -16.176 1.00 94.56 177 SER A O 1
ATOM 1384 N N . PRO A 1 178 ? 9.571 2.965 -16.892 1.00 93.81 178 PRO A N 1
ATOM 1385 C CA . PRO A 1 178 ? 8.413 3.653 -17.469 1.00 93.81 178 PRO A CA 1
ATOM 1386 C C . PRO A 1 178 ? 7.682 2.789 -18.510 1.00 93.81 178 PRO A C 1
ATOM 1388 O O . PRO A 1 178 ? 8.243 2.447 -19.552 1.00 93.81 178 PRO A O 1
ATOM 1391 N N . GLY A 1 179 ? 6.412 2.458 -18.256 1.00 93.88 179 GLY A N 1
ATOM 1392 C CA . GLY A 1 179 ? 5.625 1.547 -19.100 1.00 93.88 179 GLY A CA 1
ATOM 1393 C C . GLY A 1 179 ? 5.939 0.059 -18.925 1.00 93.88 179 GLY A C 1
ATOM 1394 O O . GLY A 1 179 ? 5.371 -0.750 -19.658 1.00 93.88 179 GLY A O 1
ATOM 1395 N N . GLY A 1 180 ? 6.819 -0.286 -17.984 1.00 96.12 180 GLY A N 1
ATOM 1396 C CA . GLY A 1 180 ? 7.077 -1.651 -17.545 1.00 96.12 180 GLY A CA 1
ATOM 1397 C C . GLY A 1 180 ? 5.866 -2.274 -16.853 1.00 96.12 180 GLY A C 1
ATOM 1398 O O . GLY A 1 180 ? 4.847 -1.616 -16.614 1.00 96.12 180 GLY A O 1
ATOM 1399 N N . HIS A 1 181 ? 5.962 -3.565 -16.563 1.00 97.12 181 HIS A N 1
ATOM 1400 C CA . HIS A 1 181 ? 4.871 -4.365 -16.025 1.00 97.12 181 HIS A CA 1
ATOM 1401 C C . HIS A 1 181 ? 5.191 -4.878 -14.621 1.00 97.12 181 HIS A C 1
ATOM 1403 O O . HIS A 1 181 ? 6.282 -5.388 -14.378 1.00 97.12 181 HIS A O 1
ATOM 1409 N N . VAL A 1 182 ? 4.236 -4.750 -13.698 1.00 97.06 182 VAL A N 1
ATOM 1410 C CA . VAL A 1 182 ? 4.359 -5.254 -12.328 1.00 97.06 182 VAL A CA 1
ATOM 1411 C C . VAL A 1 182 ? 3.097 -6.025 -11.957 1.00 97.06 182 VAL A C 1
ATOM 1413 O O . VAL A 1 182 ? 2.006 -5.452 -11.892 1.00 97.06 182 VAL A O 1
ATOM 1416 N N . SER A 1 183 ? 3.248 -7.314 -11.664 1.00 97.69 183 SER A N 1
ATOM 1417 C CA . SER A 1 183 ? 2.151 -8.191 -11.249 1.00 97.69 183 SER A CA 1
ATOM 1418 C C . SER A 1 183 ? 2.531 -9.042 -10.046 1.00 97.69 183 SER A C 1
ATOM 1420 O O . SER A 1 183 ? 3.700 -9.379 -9.861 1.00 97.69 183 SER A O 1
ATOM 1422 N N . GL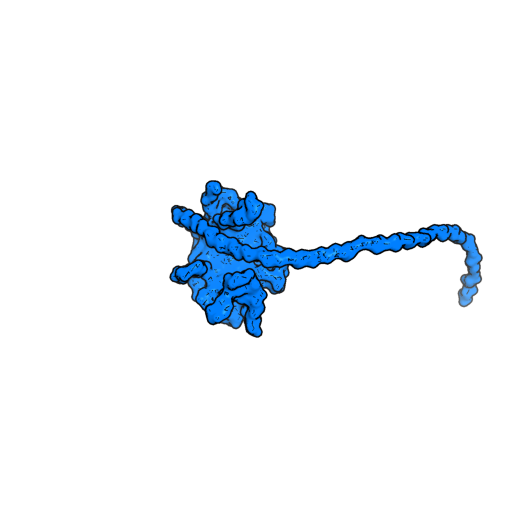Y A 1 184 ? 1.544 -9.426 -9.247 1.00 96.88 184 GLY A N 1
ATOM 1423 C CA . GLY A 1 184 ? 1.753 -10.206 -8.038 1.00 96.88 184 GLY A CA 1
ATOM 1424 C C . GLY A 1 184 ? 0.551 -10.175 -7.103 1.00 96.88 184 GLY A C 1
ATOM 1425 O O . GLY A 1 184 ? -0.582 -9.923 -7.521 1.00 96.88 184 GLY A O 1
ATOM 1426 N N . SER A 1 185 ? 0.803 -10.421 -5.820 1.00 96.50 185 SER A N 1
ATOM 1427 C CA . SER A 1 185 ? -0.242 -10.442 -4.797 1.00 96.50 185 SER A CA 1
ATOM 1428 C C . SER A 1 185 ? 0.293 -10.056 -3.424 1.00 96.50 185 SER A C 1
ATOM 1430 O O . SER A 1 185 ? 1.331 -10.563 -2.994 1.00 96.50 185 SER A O 1
ATOM 1432 N N . LEU A 1 186 ? -0.456 -9.240 -2.685 1.00 96.25 186 LEU A N 1
ATOM 1433 C CA . LEU A 1 186 ? -0.359 -9.205 -1.227 1.00 96.25 186 LEU A CA 1
ATOM 1434 C C . LEU A 1 186 ? -1.164 -10.393 -0.678 1.00 96.25 186 LEU A C 1
ATOM 1436 O O . LEU A 1 186 ? -2.399 -10.390 -0.701 1.00 96.25 186 LEU A O 1
ATOM 1440 N N . VAL A 1 187 ? -0.444 -11.418 -0.221 1.00 96.12 187 VAL A N 1
ATOM 1441 C CA . VAL A 1 187 ? -1.013 -12.694 0.234 1.00 96.12 187 VAL A CA 1
ATOM 1442 C C . VAL A 1 187 ? -1.703 -12.495 1.574 1.00 96.12 187 VAL A C 1
ATOM 1444 O O . VAL A 1 187 ? -2.892 -12.788 1.715 1.00 96.12 187 VAL A O 1
ATOM 1447 N N . ASP A 1 188 ? -0.975 -11.938 2.539 1.00 96.50 188 ASP A N 1
ATOM 1448 C CA . ASP A 1 188 ? -1.515 -11.518 3.819 1.00 96.50 188 ASP A CA 1
ATOM 1449 C C . ASP A 1 188 ? -0.761 -10.320 4.413 1.00 96.50 188 ASP A C 1
ATOM 1451 O O . ASP A 1 188 ? 0.386 -10.032 4.081 1.00 96.50 188 ASP A O 1
ATOM 1455 N N . ALA A 1 189 ? -1.446 -9.587 5.286 1.00 96.88 189 ALA A N 1
ATOM 1456 C CA . ALA A 1 189 ? -0.830 -8.658 6.217 1.00 96.88 189 ALA A CA 1
ATOM 1457 C C . ALA A 1 189 ? -1.653 -8.569 7.501 1.00 96.88 189 ALA A C 1
ATOM 1459 O O . ALA A 1 189 ? -2.887 -8.597 7.476 1.00 96.88 189 ALA A O 1
ATOM 1460 N N . VAL A 1 190 ? -0.961 -8.411 8.623 1.00 97.12 190 VAL A N 1
ATOM 1461 C CA . VAL A 1 190 ? -1.515 -8.024 9.917 1.00 97.12 190 VAL A CA 1
ATOM 1462 C C . VAL A 1 190 ? -0.817 -6.741 10.339 1.00 97.12 190 VAL A C 1
ATOM 1464 O O . VAL A 1 190 ? 0.383 -6.766 10.608 1.00 97.12 190 VAL A O 1
ATOM 1467 N N . LEU A 1 191 ? -1.580 -5.649 10.379 1.00 96.44 191 LEU A N 1
ATOM 1468 C CA . LEU A 1 191 ? -1.097 -4.309 10.704 1.00 96.44 191 LEU A CA 1
ATOM 1469 C C . LEU A 1 191 ? -1.757 -3.793 11.981 1.00 96.44 191 LEU A C 1
ATOM 1471 O O . LEU A 1 191 ? -2.966 -3.985 12.172 1.00 96.44 191 LEU A O 1
ATOM 1475 N N . TYR A 1 192 ? -0.999 -3.085 12.810 1.00 95.56 192 TYR A N 1
ATOM 1476 C CA . TYR A 1 192 ? -1.527 -2.372 13.967 1.00 95.56 192 TYR A CA 1
ATOM 1477 C C . TYR A 1 192 ? -1.681 -0.871 13.688 1.00 95.56 192 TYR A C 1
ATOM 1479 O O . TYR A 1 192 ? -0.840 -0.215 13.071 1.00 95.56 192 TYR A O 1
ATOM 1487 N N . GLY A 1 193 ? -2.833 -0.340 14.089 1.00 95.69 193 GLY A N 1
ATOM 1488 C CA . GLY A 1 193 ? -3.223 1.041 13.847 1.00 95.69 193 GLY A CA 1
ATOM 1489 C C . GLY A 1 193 ? -2.610 1.995 14.863 1.00 95.69 193 GLY A C 1
ATOM 1490 O O . GLY A 1 193 ? -2.492 1.670 16.041 1.00 95.69 193 GLY A O 1
ATOM 1491 N N . HIS A 1 194 ? -2.281 3.190 14.397 1.00 95.62 194 HIS A N 1
ATOM 1492 C CA . HIS A 1 194 ? -1.801 4.317 15.191 1.00 95.62 194 HIS A CA 1
ATOM 1493 C C . HIS A 1 194 ? -2.482 5.595 14.700 1.00 95.62 194 HIS A C 1
ATOM 1495 O O . HIS A 1 194 ? -3.053 5.646 13.607 1.00 95.62 194 HIS A O 1
ATOM 1501 N N . PHE A 1 195 ? -2.438 6.636 15.515 1.00 95.25 195 PHE A N 1
ATOM 1502 C CA . PHE A 1 195 ? -2.794 7.979 15.099 1.00 95.25 195 PHE A CA 1
ATOM 1503 C C . PHE A 1 195 ? -1.556 8.707 14.595 1.00 95.25 195 PHE A C 1
ATOM 1505 O O . PHE A 1 195 ? -0.546 8.757 15.281 1.00 95.25 195 PHE A O 1
ATOM 1512 N N . GLU A 1 196 ? -1.656 9.303 13.418 1.00 91.94 196 GLU A N 1
ATOM 1513 C CA . GLU A 1 196 ? -0.717 10.309 12.940 1.00 91.94 196 GLU A CA 1
ATOM 1514 C C . GLU A 1 196 ? -1.255 11.687 13.336 1.00 91.94 196 GLU A C 1
ATOM 1516 O O . GLU A 1 196 ? -2.395 12.035 12.996 1.00 91.94 196 GLU A O 1
ATOM 1521 N N . ASP A 1 197 ? -0.476 12.445 14.104 1.00 91.31 197 ASP A N 1
ATOM 1522 C CA . ASP A 1 197 ? -0.785 13.837 14.421 1.00 91.31 197 ASP A CA 1
ATOM 1523 C C . ASP A 1 197 ? -0.510 14.714 13.192 1.00 91.31 197 ASP A C 1
ATOM 1525 O O . ASP A 1 197 ? 0.574 14.689 12.611 1.00 91.31 197 ASP A O 1
ATOM 1529 N N . VAL A 1 198 ? -1.513 15.467 12.743 1.00 86.62 198 VAL A N 1
ATOM 1530 C CA . VAL A 1 198 ? -1.418 16.263 11.509 1.00 86.62 198 VAL A CA 1
ATOM 1531 C C . VAL A 1 198 ? -0.456 17.446 11.658 1.00 86.62 198 VAL A C 1
ATOM 1533 O O . VAL A 1 198 ? 0.053 17.938 10.647 1.00 86.62 198 VAL A O 1
ATOM 1536 N N . ASP A 1 199 ? -0.205 17.925 12.879 1.00 87.06 199 ASP A N 1
ATOM 1537 C CA . ASP A 1 199 ? 0.591 19.134 13.096 1.00 87.06 199 ASP A CA 1
ATOM 1538 C C . ASP A 1 199 ? 2.103 18.868 13.018 1.00 87.06 199 ASP A C 1
ATOM 1540 O O . ASP A 1 199 ? 2.847 19.682 12.455 1.00 87.06 199 ASP A O 1
ATOM 1544 N N . ASP A 1 200 ? 2.570 17.745 13.566 1.00 87.69 200 ASP A N 1
ATOM 1545 C CA . ASP A 1 200 ? 3.994 17.394 13.635 1.00 87.69 200 ASP A CA 1
ATOM 1546 C C . ASP A 1 200 ? 4.356 16.048 12.986 1.00 87.69 200 ASP A C 1
ATOM 1548 O O . ASP A 1 200 ? 5.544 15.788 12.769 1.00 87.69 200 ASP A O 1
ATOM 1552 N N . GLY A 1 201 ? 3.365 15.244 12.590 1.00 85.12 201 GLY A N 1
ATOM 1553 C CA . GLY A 1 201 ? 3.565 13.919 12.008 1.00 85.12 201 GLY A CA 1
ATOM 1554 C C . GLY A 1 201 ? 3.982 12.863 13.032 1.00 85.12 201 GLY A C 1
ATOM 1555 O O . GLY A 1 201 ? 4.441 11.792 12.631 1.00 85.12 201 GLY A O 1
ATOM 1556 N N . GLU A 1 202 ? 3.883 13.144 14.337 1.00 90.38 202 GLU A N 1
ATOM 1557 C CA . GLU A 1 202 ? 4.202 12.163 15.370 1.00 90.38 202 GLU A CA 1
ATOM 1558 C C . GLU A 1 202 ? 3.167 11.035 15.406 1.00 90.38 202 GLU A C 1
ATOM 1560 O O . GLU A 1 202 ? 1.969 11.220 15.171 1.00 90.38 202 GLU A O 1
ATOM 1565 N N . TRP A 1 203 ? 3.658 9.827 15.687 1.00 90.00 203 TRP A N 1
ATOM 1566 C CA . TRP A 1 203 ? 2.827 8.634 15.777 1.00 90.00 203 TRP A CA 1
ATOM 1567 C C . TRP A 1 203 ? 2.435 8.430 17.234 1.00 90.00 203 TRP A C 1
ATOM 1569 O O . TRP A 1 203 ? 3.285 8.354 18.123 1.00 90.00 203 TRP A O 1
ATOM 1579 N N . VAL A 1 204 ? 1.131 8.355 17.469 1.00 91.50 204 VAL A N 1
A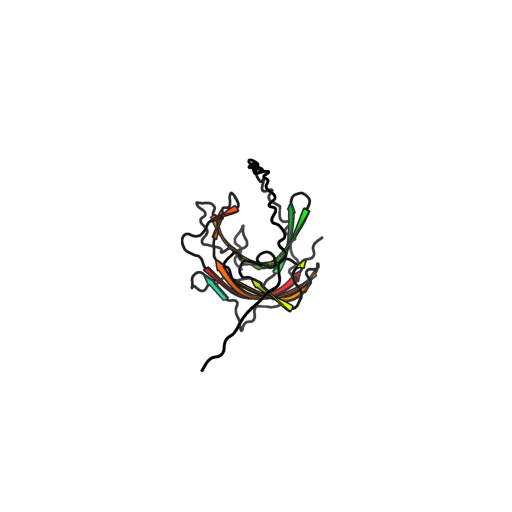TOM 1580 C CA . VAL A 1 204 ? 0.522 8.198 18.784 1.00 91.50 204 VAL A CA 1
ATOM 1581 C C . VAL A 1 204 ? -0.240 6.882 18.806 1.00 91.50 204 VAL A C 1
ATOM 1583 O O . VAL A 1 204 ? -1.108 6.637 17.967 1.00 91.50 204 VAL A O 1
ATOM 1586 N N . ASP A 1 205 ? 0.064 6.037 19.784 1.00 91.19 205 ASP A N 1
ATOM 1587 C CA . ASP A 1 205 ? -0.641 4.771 19.961 1.00 91.19 205 ASP A CA 1
ATOM 1588 C C . ASP A 1 205 ? -2.142 4.992 20.195 1.00 91.19 205 ASP A C 1
ATOM 1590 O O . ASP A 1 205 ? -2.583 5.969 20.805 1.00 91.19 205 ASP A O 1
ATOM 1594 N N . THR A 1 206 ? -2.950 4.050 19.721 1.00 90.56 206 THR A N 1
ATOM 1595 C CA . THR A 1 206 ? -4.386 4.014 20.005 1.00 90.56 206 THR A CA 1
ATOM 1596 C C . THR A 1 206 ? -4.642 3.530 21.435 1.00 90.56 206 THR A C 1
ATOM 1598 O O . THR A 1 206 ? -4.011 2.569 21.871 1.00 90.56 206 THR A O 1
ATOM 1601 N N . ASP A 1 207 ? -5.630 4.110 22.128 1.00 89.25 207 ASP A N 1
ATOM 1602 C CA . ASP A 1 207 ? -6.014 3.696 23.494 1.00 89.25 207 ASP A CA 1
ATOM 1603 C C . ASP A 1 207 ? -6.343 2.195 23.602 1.00 89.25 207 ASP A C 1
ATOM 1605 O O . ASP A 1 207 ? -6.038 1.540 24.600 1.00 89.25 207 ASP A O 1
ATOM 1609 N N . GLU A 1 208 ? -6.962 1.642 22.557 1.00 89.44 208 GLU A N 1
ATOM 1610 C CA . GLU A 1 208 ? -7.208 0.212 22.390 1.00 89.44 208 GLU A CA 1
ATOM 1611 C C . GLU A 1 208 ? -6.480 -0.277 21.134 1.00 89.44 208 GLU A C 1
ATOM 1613 O O . GLU A 1 208 ? -6.638 0.362 20.093 1.00 89.44 208 GLU A O 1
ATOM 1618 N N . PRO A 1 209 ? -5.734 -1.401 21.178 1.00 90.50 209 PRO A N 1
ATOM 1619 C CA . PRO A 1 209 ? -5.022 -1.911 20.011 1.00 90.50 209 PRO A CA 1
ATOM 1620 C C . PRO A 1 209 ? -5.953 -2.123 18.814 1.00 90.50 209 PRO A C 1
ATOM 1622 O O . PRO A 1 209 ? -6.836 -2.985 18.838 1.00 90.50 209 PRO A O 1
ATOM 1625 N N . MET A 1 210 ? -5.730 -1.354 17.751 1.00 95.50 210 MET A N 1
ATOM 1626 C CA . MET A 1 210 ? -6.450 -1.495 16.489 1.00 95.50 210 MET A CA 1
ATOM 1627 C C . MET A 1 210 ? -5.693 -2.471 15.592 1.00 95.50 210 MET A C 1
ATOM 1629 O O . MET A 1 210 ? -4.546 -2.224 15.248 1.00 95.50 210 MET A O 1
ATOM 1633 N N . ARG A 1 211 ? -6.320 -3.574 15.189 1.00 97.00 211 ARG A N 1
ATOM 1634 C CA . ARG A 1 211 ? -5.719 -4.607 14.337 1.00 97.00 211 ARG A CA 1
ATOM 1635 C C . ARG A 1 211 ? -6.446 -4.687 13.004 1.00 97.00 211 ARG A C 1
ATOM 1637 O O . ARG A 1 211 ? -7.651 -4.931 12.992 1.00 97.00 211 ARG A O 1
ATOM 1644 N N . LEU A 1 212 ? -5.706 -4.578 11.907 1.00 97.50 212 LEU A N 1
ATOM 1645 C CA . LEU A 1 212 ? -6.169 -4.781 10.538 1.00 97.50 212 LEU A CA 1
ATOM 1646 C C . LEU A 1 212 ? -5.573 -6.073 9.969 1.00 97.50 212 LEU A C 1
ATOM 1648 O O . LEU A 1 212 ? -4.382 -6.329 10.120 1.00 97.50 212 LEU A O 1
ATOM 1652 N N . VAL A 1 213 ? -6.396 -6.875 9.298 1.00 97.69 213 VAL A N 1
ATOM 1653 C CA . VAL A 1 213 ? -5.977 -8.039 8.511 1.00 97.69 213 VAL A CA 1
ATOM 1654 C C . VAL A 1 213 ? -6.355 -7.808 7.062 1.00 97.69 213 VAL A C 1
ATOM 1656 O O . VAL A 1 213 ? -7.511 -7.502 6.773 1.00 97.69 213 VAL A O 1
ATOM 1659 N N . LEU A 1 214 ? -5.393 -8.006 6.171 1.00 96.94 214 LEU A N 1
ATOM 1660 C CA . LEU A 1 214 ? -5.544 -7.942 4.721 1.00 96.94 214 LEU A CA 1
ATOM 1661 C C . LEU A 1 214 ? -5.162 -9.302 4.139 1.00 96.94 214 LEU A C 1
ATOM 1663 O O . LEU A 1 214 ? -4.198 -9.895 4.616 1.00 96.94 214 LEU A O 1
ATOM 1667 N N . ARG A 1 215 ? -5.901 -9.816 3.149 1.00 95.94 215 ARG A N 1
ATOM 1668 C CA . ARG A 1 215 ? -5.521 -11.025 2.397 1.00 95.94 215 ARG A CA 1
ATOM 1669 C C . ARG A 1 215 ? -5.989 -10.975 0.951 1.00 95.94 215 ARG A C 1
ATOM 1671 O O . ARG A 1 215 ? -7.055 -10.418 0.683 1.00 95.94 215 ARG A O 1
ATOM 1678 N N . ASN A 1 216 ? -5.250 -11.659 0.081 1.00 94.62 216 ASN A N 1
ATOM 1679 C CA . ASN A 1 216 ? -5.609 -11.936 -1.314 1.00 94.62 216 ASN A CA 1
ATOM 1680 C C . ASN A 1 216 ? -5.841 -10.663 -2.147 1.00 94.62 216 ASN A C 1
ATOM 1682 O O . ASN A 1 216 ? -6.890 -10.477 -2.764 1.00 94.62 216 ASN A O 1
ATOM 1686 N N . PHE A 1 217 ? -4.867 -9.756 -2.118 1.00 94.25 217 PHE A N 1
ATOM 1687 C CA . PHE A 1 217 ? -4.874 -8.523 -2.903 1.00 94.25 217 PHE A CA 1
ATOM 1688 C C . PHE A 1 217 ? -3.975 -8.662 -4.128 1.00 94.25 217 PHE A C 1
ATOM 1690 O O . PHE A 1 217 ? -2.797 -8.305 -4.090 1.00 94.25 217 PHE A O 1
ATOM 1697 N N . ASP A 1 218 ? -4.547 -9.171 -5.213 1.00 94.88 218 ASP A N 1
ATOM 1698 C CA . ASP A 1 218 ? -3.850 -9.322 -6.489 1.00 94.88 218 ASP A CA 1
ATOM 1699 C C . ASP A 1 218 ? -3.664 -7.977 -7.199 1.00 94.88 218 ASP A C 1
ATOM 1701 O O . ASP A 1 218 ? -4.558 -7.123 -7.209 1.00 94.88 218 ASP A O 1
ATOM 1705 N N . PHE A 1 219 ? -2.519 -7.809 -7.854 1.00 95.00 219 PHE A N 1
ATOM 1706 C CA . PHE A 1 219 ? -2.224 -6.676 -8.724 1.00 95.00 219 PHE A CA 1
ATOM 1707 C C . PHE A 1 219 ? -1.560 -7.138 -10.024 1.00 95.00 219 PHE A C 1
ATOM 1709 O O . PHE A 1 219 ? -0.858 -8.141 -10.067 1.00 95.00 219 PHE A O 1
ATOM 1716 N N . ASP A 1 220 ? -1.821 -6.407 -11.101 1.00 96.06 220 ASP A N 1
ATOM 1717 C CA . ASP A 1 220 ? -1.398 -6.717 -12.472 1.00 96.06 220 ASP A CA 1
ATOM 1718 C C . ASP A 1 220 ? -1.412 -5.435 -13.312 1.00 96.06 220 ASP A C 1
ATOM 1720 O O . ASP A 1 220 ? -2.375 -5.147 -14.033 1.00 96.06 220 ASP A O 1
ATOM 1724 N N . CYS A 1 221 ? -0.433 -4.568 -13.074 1.00 95.81 221 CYS A N 1
ATOM 1725 C CA . CYS A 1 221 ? -0.504 -3.162 -13.432 1.00 95.81 221 CYS A CA 1
ATOM 1726 C C . CYS A 1 221 ? 0.685 -2.729 -14.309 1.00 95.81 221 CYS A C 1
ATOM 1728 O O . CYS A 1 221 ? 1.803 -3.227 -14.195 1.00 95.81 221 CYS A O 1
ATOM 1730 N N . VAL A 1 222 ? 0.445 -1.731 -15.163 1.00 96.12 222 VAL A N 1
ATOM 1731 C CA . VAL A 1 222 ? 1.482 -1.087 -15.983 1.00 96.12 222 VAL A CA 1
ATOM 1732 C C . VAL A 1 222 ? 2.016 0.140 -15.255 1.00 96.12 222 VAL A C 1
ATOM 1734 O O . VAL A 1 222 ? 1.238 0.994 -14.823 1.00 96.12 222 VAL A O 1
ATOM 1737 N N . MET A 1 223 ? 3.337 0.249 -15.153 1.00 95.31 223 MET A N 1
ATOM 1738 C CA . MET A 1 223 ? 4.017 1.384 -14.540 1.00 95.31 223 MET A CA 1
ATOM 1739 C C . MET A 1 223 ? 3.757 2.671 -15.334 1.00 95.31 223 MET A C 1
ATOM 1741 O O . MET A 1 223 ? 3.865 2.669 -16.567 1.00 95.31 223 MET A O 1
ATOM 1745 N N . PRO A 1 224 ? 3.423 3.793 -14.671 1.00 93.19 224 PRO A N 1
ATOM 1746 C CA . PRO A 1 224 ? 3.173 5.046 -15.368 1.00 93.19 224 PRO A CA 1
ATOM 1747 C C . PRO A 1 224 ? 4.426 5.528 -16.105 1.00 93.19 224 PRO A C 1
ATOM 1749 O O . PRO A 1 224 ? 5.558 5.296 -15.683 1.00 93.19 224 PRO A O 1
ATOM 1752 N N . GLN A 1 225 ? 4.212 6.240 -17.209 1.00 90.00 225 GLN A N 1
ATOM 1753 C CA . GLN A 1 225 ? 5.275 7.011 -17.847 1.00 90.00 225 GLN A CA 1
ATOM 1754 C C . GLN A 1 225 ? 5.622 8.201 -16.946 1.00 90.00 225 GLN A C 1
ATOM 1756 O O . GLN A 1 225 ? 4.721 8.872 -16.439 1.00 90.00 225 GLN A O 1
ATOM 1761 N N . TYR A 1 226 ? 6.909 8.466 -16.751 1.00 80.38 226 TYR A N 1
ATOM 1762 C CA . TYR A 1 226 ? 7.384 9.629 -16.009 1.00 80.38 226 TYR A CA 1
ATOM 1763 C C . TYR A 1 226 ? 8.550 10.280 -16.756 1.00 80.38 226 TYR A C 1
ATOM 1765 O O . TYR A 1 226 ? 9.480 9.590 -17.177 1.00 80.38 226 TYR A O 1
ATOM 1773 N N . ASP A 1 227 ? 8.463 11.60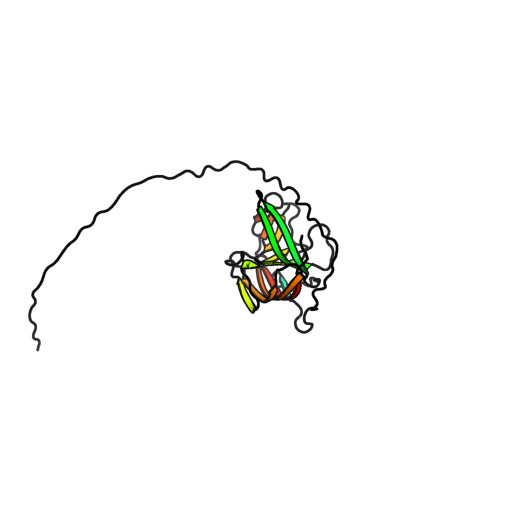2 -16.921 1.00 65.12 227 ASP A N 1
ATOM 1774 C CA . ASP A 1 227 ? 9.476 12.447 -17.568 1.00 65.12 227 ASP A CA 1
ATOM 1775 C C . ASP A 1 227 ? 10.624 12.833 -16.609 1.00 65.12 227 ASP A C 1
ATOM 1777 O O . ASP A 1 227 ? 10.388 13.012 -15.383 1.00 65.12 227 ASP A O 1
#